Protein AF-A0A955KFH3-F1 (afdb_monomer_lite)

Radius of gyration: 34.71 Å; chains: 1; bounding box: 111×66×84 Å

Foldseek 3Di:
DDDDDDDDDDDPPPPPDDPVRCLDPVNPPPDDCPAFWPADCVPPVRDIDGPVVVPPPPPPPQDQWWKEKAADDDLEAEAEQPDDDDGSAIWIQDPPQGTCRVQKDWAWDDDSNDFDKTKIKIWGGDPSGHIYDIGIHIYGYDYDPPPDDDDDDDDDDDDDDDDDDPPDDPPPPPDDPPDPDDLPPDAQPDQDPDKDGAADQAPVQLSLLVSLVVNPLADDPHSRSHRHPRQQSSQLVVCVVVVNPPSRSICDPSNSVVNND

pLDDT: mean 72.09, std 19.75, range [25.23, 98.31]

Secondary structure (DSSP, 8-state):
-----SS-S------PPPTTGGGSGGG-TT--TTTTEE-BTTBGGG--EEGGGTT-----PPP-PPPEEEESS-SEEEEETT-------EEEEETTTEE-GGG-EEE----TTS-EEEEEEEE-B-SS-PBPPPEEEEEEEE-------------------------------------S--TT-----S---S-B-TT-B-HHHHHHHHHHHHTT----SS--SB--HHHHHHHHHHHHHTT-SS-SS-B-HHHHHHHT-

Sequence (261 aa):
EEMCGTNGTNCDDSHGLTNEEMKVKENFVGFDFDKVWAINPEKNDGYPYLKWQTSFTGTEPADETAPVITLIGDAEVEVNLGDKYEDEGATATDDKDGDLTKKIKTTGNVDTSIVGTYVITYYVSDEAGNDAKTVERKVIVVEKTTGGGGSESTRVGTRSTKVEAVQEPVQEREGLVLGETTVGKVQNKHQFTKDLYQGMNDPDIVQLQAFLRAAGFFNYPTDTGYFGPITRAAVIQYQKYHGVTPSVGYVGPLTRAWLNL

Structure (mmCIF, N/CA/C/O backbone):
data_AF-A0A955KFH3-F1
#
_entry.id   AF-A0A955KFH3-F1
#
loop_
_atom_site.group_PDB
_atom_site.id
_atom_site.type_symbol
_atom_site.label_atom_id
_atom_site.label_alt_id
_atom_site.label_comp_id
_atom_site.label_asym_id
_atom_site.label_entity_id
_atom_site.label_seq_id
_atom_site.pdbx_PDB_ins_code
_atom_site.Cartn_x
_atom_site.Cartn_y
_atom_site.Cartn_z
_atom_site.occupancy
_atom_site.B_iso_or_equiv
_atom_site.auth_seq_id
_atom_site.auth_comp_id
_atom_site.auth_asym_id
_atom_site.auth_atom_id
_atom_site.pdbx_PDB_model_num
ATOM 1 N N . GLU A 1 1 ? 51.936 -27.569 -8.511 1.00 45.09 1 GLU A N 1
ATOM 2 C CA . GLU A 1 1 ? 52.920 -28.472 -7.882 1.00 45.09 1 GLU A CA 1
ATOM 3 C C . GLU A 1 1 ? 52.949 -29.788 -8.644 1.00 45.09 1 GLU A C 1
ATOM 5 O O . GLU A 1 1 ? 51.895 -30.175 -9.127 1.00 45.09 1 GLU A O 1
ATOM 10 N N . GLU A 1 2 ? 54.150 -30.384 -8.714 1.00 40.28 2 GLU A N 1
ATOM 11 C CA . GLU A 1 2 ? 54.551 -31.727 -9.201 1.00 40.28 2 GLU A CA 1
ATOM 12 C C . GLU A 1 2 ? 54.210 -32.139 -10.645 1.00 40.28 2 GLU A C 1
ATOM 14 O O . GLU A 1 2 ? 53.141 -31.842 -11.149 1.00 40.28 2 GLU A O 1
ATOM 19 N N . MET A 1 3 ? 54.983 -32.942 -11.381 1.00 41.28 3 MET A N 1
ATOM 20 C CA . MET A 1 3 ? 56.413 -33.263 -11.556 1.00 41.28 3 MET A CA 1
ATOM 21 C C . MET A 1 3 ? 56.416 -34.174 -12.807 1.00 41.28 3 MET A C 1
ATOM 23 O O . MET A 1 3 ? 55.625 -35.112 -12.862 1.00 41.28 3 MET A O 1
ATOM 27 N N . CYS A 1 4 ? 57.321 -33.983 -13.772 1.00 40.62 4 CYS A N 1
ATOM 28 C CA . CYS A 1 4 ? 57.737 -35.080 -14.656 1.00 40.62 4 CYS A CA 1
ATOM 29 C C . CYS A 1 4 ? 59.261 -35.070 -14.798 1.00 40.62 4 CYS A C 1
ATOM 31 O O . CYS A 1 4 ? 59.886 -34.021 -14.951 1.00 40.62 4 CYS A O 1
ATOM 33 N N . GLY A 1 5 ? 59.838 -36.255 -14.606 1.00 38.72 5 GLY A N 1
ATOM 34 C CA . GLY A 1 5 ? 61.230 -36.485 -14.260 1.00 38.72 5 GLY A CA 1
ATOM 35 C C . GLY A 1 5 ? 62.173 -36.721 -15.435 1.00 38.72 5 GLY A C 1
ATOM 36 O O . GLY A 1 5 ? 61.810 -36.851 -16.599 1.00 38.72 5 GLY A O 1
ATOM 37 N N . THR A 1 6 ? 63.440 -36.800 -15.059 1.00 50.16 6 THR A N 1
ATOM 38 C CA . THR A 1 6 ? 64.613 -37.051 -15.887 1.00 50.16 6 THR A CA 1
ATOM 39 C C . THR A 1 6 ? 64.552 -38.413 -16.589 1.00 50.16 6 THR A C 1
ATOM 41 O O . THR A 1 6 ? 64.875 -39.429 -15.978 1.00 50.16 6 THR A O 1
ATOM 44 N N . ASN A 1 7 ? 64.150 -38.442 -17.860 1.00 44.25 7 ASN A N 1
ATOM 45 C CA . ASN A 1 7 ? 64.742 -39.255 -18.935 1.00 44.25 7 ASN A CA 1
ATOM 46 C C . ASN A 1 7 ? 63.938 -39.030 -20.219 1.00 44.25 7 ASN A C 1
ATOM 48 O O . ASN A 1 7 ? 62.760 -39.361 -20.290 1.00 44.25 7 ASN A O 1
ATOM 52 N N . GLY A 1 8 ? 64.582 -38.418 -21.213 1.00 51.41 8 GLY A N 1
ATOM 53 C CA . GLY A 1 8 ? 63.928 -37.875 -22.398 1.00 51.41 8 GLY A CA 1
ATOM 54 C C . GLY A 1 8 ? 63.040 -38.871 -23.141 1.00 51.41 8 GLY A C 1
ATOM 55 O O . GLY A 1 8 ? 63.523 -39.871 -23.660 1.00 51.41 8 GLY A O 1
ATOM 56 N N . THR A 1 9 ? 61.746 -38.564 -23.214 1.00 47.44 9 THR A N 1
ATOM 57 C CA . THR A 1 9 ? 60.900 -38.531 -24.422 1.00 47.44 9 THR A CA 1
ATOM 58 C C . THR A 1 9 ? 59.473 -38.150 -23.999 1.00 47.44 9 THR A C 1
ATOM 60 O O . THR A 1 9 ? 58.901 -38.793 -23.130 1.00 47.44 9 THR A O 1
ATOM 63 N N . ASN A 1 10 ? 58.922 -37.103 -24.627 1.00 50.34 10 ASN A N 1
ATOM 64 C CA . ASN A 1 10 ? 57.557 -36.566 -24.484 1.00 50.34 10 ASN A CA 1
ATOM 65 C C . ASN A 1 10 ? 57.134 -36.012 -23.109 1.00 50.34 10 ASN A C 1
ATOM 67 O O . ASN A 1 10 ? 56.538 -36.718 -22.300 1.00 50.34 10 ASN A O 1
ATOM 71 N N . CYS A 1 11 ? 57.284 -34.694 -22.943 1.00 41.69 11 CYS A N 1
ATOM 72 C CA . CYS A 1 11 ? 56.275 -33.895 -22.251 1.00 41.69 11 CYS A CA 1
ATOM 73 C C . CYS A 1 11 ? 55.472 -33.172 -23.336 1.00 41.69 11 CYS A C 1
ATOM 75 O O . CYS A 1 11 ? 56.017 -32.423 -24.139 1.00 41.69 11 CYS A O 1
ATOM 77 N N . ASP A 1 12 ? 54.195 -33.503 -23.420 1.00 47.28 12 ASP A N 1
ATOM 78 C CA . ASP A 1 12 ? 53.175 -32.674 -24.042 1.00 47.28 12 ASP A CA 1
ATOM 79 C C . ASP A 1 12 ? 53.171 -31.326 -23.298 1.00 47.28 12 ASP A C 1
ATOM 81 O O . ASP A 1 12 ? 52.727 -31.247 -22.155 1.00 47.28 12 ASP A O 1
ATOM 85 N N . ASP A 1 13 ? 53.738 -30.293 -23.926 1.00 48.25 13 ASP A N 1
ATOM 86 C CA . ASP A 1 13 ? 53.789 -28.917 -23.420 1.00 48.25 13 ASP A CA 1
ATOM 87 C C . ASP A 1 13 ? 52.422 -28.210 -23.540 1.00 48.25 13 ASP A C 1
ATOM 89 O O . ASP A 1 13 ? 52.343 -27.036 -23.909 1.00 48.25 13 ASP A O 1
ATOM 93 N N . SER A 1 14 ? 51.311 -28.880 -23.224 1.00 50.75 14 SER A N 1
ATOM 94 C CA . SER A 1 14 ? 50.006 -28.227 -23.068 1.00 50.75 14 SER A CA 1
ATOM 95 C C . SER A 1 14 ? 49.922 -27.485 -21.733 1.00 50.75 14 SER A C 1
ATOM 97 O O . SER A 1 14 ? 49.023 -27.675 -20.912 1.00 50.75 14 SER A O 1
ATOM 99 N N . HIS A 1 15 ? 50.848 -26.550 -21.530 1.00 57.78 15 HIS A N 1
ATOM 100 C CA . HIS A 1 15 ? 50.555 -25.407 -20.686 1.00 57.78 15 HIS A CA 1
ATOM 101 C C . HIS A 1 15 ? 49.442 -24.627 -21.387 1.00 57.78 15 HIS A C 1
ATOM 103 O O . HIS A 1 15 ? 49.669 -23.955 -22.391 1.00 57.78 15 HIS A O 1
ATOM 109 N N . GLY A 1 16 ? 48.207 -24.799 -20.906 1.00 53.94 16 GLY A N 1
ATOM 110 C CA . GLY A 1 16 ? 47.076 -24.006 -21.369 1.00 53.94 16 GLY A CA 1
ATOM 111 C C . GLY A 1 16 ? 47.442 -22.526 -21.315 1.00 53.94 16 GLY A C 1
ATOM 112 O O . GLY A 1 16 ? 48.010 -22.064 -20.326 1.00 53.94 16 GLY A O 1
ATOM 113 N N . LEU A 1 17 ? 47.158 -21.808 -22.397 1.00 65.75 17 LEU A N 1
ATOM 114 C CA . LEU A 1 17 ? 47.490 -20.396 -22.507 1.00 65.75 17 LEU A CA 1
ATOM 115 C C . LEU A 1 17 ? 46.774 -19.608 -21.409 1.00 65.75 17 LEU A C 1
ATOM 117 O O . LEU A 1 17 ? 45.590 -19.824 -21.130 1.00 65.75 17 LEU A O 1
ATOM 121 N N . THR A 1 18 ? 47.490 -18.674 -20.796 1.00 73.25 18 THR A N 1
ATOM 122 C CA . THR A 1 18 ? 46.886 -17.715 -19.875 1.00 73.25 18 THR A CA 1
ATOM 123 C C . THR A 1 18 ? 45.892 -16.816 -20.610 1.00 73.25 18 THR A C 1
ATOM 125 O O . THR A 1 18 ? 45.922 -16.668 -21.833 1.00 73.25 18 THR A O 1
ATOM 128 N N . ASN A 1 19 ? 45.025 -16.144 -19.853 1.00 64.12 19 ASN A N 1
ATOM 129 C CA . ASN A 1 19 ? 44.084 -15.170 -20.405 1.00 64.12 19 ASN A CA 1
ATOM 130 C C . ASN A 1 19 ? 44.772 -14.054 -21.211 1.00 64.12 19 ASN A C 1
ATOM 132 O O . ASN A 1 19 ? 44.175 -13.500 -22.128 1.00 64.12 19 ASN A O 1
ATOM 136 N N . GLU A 1 20 ? 46.007 -13.693 -20.865 1.00 74.94 20 GLU A N 1
ATOM 137 C CA . GLU A 1 20 ? 46.775 -12.663 -21.571 1.00 74.94 20 GLU A CA 1
ATOM 138 C C . GLU A 1 20 ? 47.369 -13.203 -22.872 1.00 74.94 20 GLU A C 1
ATOM 140 O O . GLU A 1 20 ? 47.285 -12.544 -23.908 1.00 74.94 20 GLU A O 1
ATOM 145 N N . GLU A 1 21 ? 47.880 -14.433 -22.851 1.00 75.94 21 GLU A N 1
ATOM 146 C CA . GLU A 1 21 ? 48.389 -15.104 -24.046 1.00 75.94 21 GLU A CA 1
ATOM 147 C C . GLU A 1 21 ? 47.256 -15.402 -25.037 1.00 75.94 21 GLU A C 1
ATOM 149 O O . GLU A 1 21 ? 47.411 -15.181 -26.238 1.00 75.94 21 GLU A O 1
ATOM 154 N N . MET A 1 22 ? 46.067 -15.783 -24.559 1.00 72.94 22 MET A N 1
ATOM 155 C CA . MET A 1 22 ? 44.893 -16.017 -25.407 1.00 72.94 22 MET A CA 1
ATOM 156 C C . MET A 1 22 ? 44.422 -14.775 -26.175 1.00 72.94 22 MET A C 1
ATOM 158 O O . MET A 1 22 ? 43.762 -14.938 -27.193 1.00 72.94 22 MET A O 1
ATOM 162 N N . LYS A 1 23 ? 44.759 -13.546 -25.752 1.00 72.50 23 LYS A N 1
ATOM 163 C CA . LYS A 1 23 ? 44.335 -12.298 -26.428 1.00 72.50 23 LYS A CA 1
ATOM 164 C C . LYS A 1 23 ? 45.102 -11.992 -27.717 1.00 72.50 23 LYS A C 1
ATOM 166 O O . LYS A 1 23 ? 44.722 -11.082 -28.459 1.00 72.50 23 LYS A O 1
ATOM 171 N N . VAL A 1 24 ? 46.181 -12.717 -28.005 1.00 77.00 24 VAL A N 1
ATOM 172 C CA . VAL A 1 24 ? 46.976 -12.510 -29.221 1.00 77.00 24 VAL A CA 1
ATOM 173 C C . VAL A 1 24 ? 46.193 -12.990 -30.445 1.00 77.00 24 VAL A C 1
ATOM 175 O O . VAL A 1 24 ? 45.666 -14.097 -30.463 1.00 77.00 24 VAL A O 1
ATOM 178 N N . LYS A 1 25 ? 46.151 -12.175 -31.511 1.00 66.88 25 LYS A N 1
ATOM 179 C CA . LYS A 1 25 ? 45.374 -12.462 -32.735 1.00 66.88 25 LYS A CA 1
ATOM 180 C C . LYS A 1 25 ? 45.700 -13.824 -33.365 1.00 66.88 25 LYS A C 1
ATOM 182 O O . LYS A 1 25 ? 44.825 -14.446 -33.960 1.00 66.88 25 LYS A O 1
ATOM 187 N N . GLU A 1 26 ? 46.939 -14.284 -33.216 1.00 74.81 26 GLU A N 1
ATOM 188 C CA . GLU A 1 26 ? 47.421 -15.578 -33.710 1.00 74.81 26 GLU A CA 1
ATOM 189 C C . GLU A 1 26 ? 46.765 -16.777 -33.011 1.00 74.81 26 GLU A C 1
ATOM 191 O O . GLU A 1 26 ? 46.670 -17.836 -33.617 1.00 74.81 26 GLU A O 1
ATOM 196 N N . ASN A 1 27 ? 46.224 -16.604 -31.800 1.00 76.25 27 ASN A N 1
ATOM 197 C CA . ASN A 1 27 ? 45.521 -17.654 -31.057 1.00 76.25 27 ASN A CA 1
ATOM 198 C C . ASN A 1 27 ? 44.034 -17.778 -31.438 1.00 76.25 27 ASN A C 1
ATOM 200 O O . ASN A 1 27 ? 43.360 -18.714 -31.015 1.00 76.25 27 ASN A O 1
ATOM 204 N N . PHE A 1 28 ? 43.522 -16.885 -32.293 1.00 78.38 28 PHE A N 1
ATOM 205 C CA . PHE A 1 28 ? 42.146 -16.915 -32.803 1.00 78.38 28 PHE A CA 1
ATOM 206 C C . PHE A 1 28 ? 42.060 -17.476 -34.230 1.00 78.38 28 PHE A C 1
ATOM 208 O O . PHE A 1 28 ? 41.290 -16.990 -35.066 1.00 78.38 28 PHE A O 1
ATOM 215 N N . VAL A 1 29 ? 42.860 -18.502 -34.536 1.00 77.44 29 VAL A N 1
ATOM 216 C CA . VAL A 1 29 ? 42.828 -19.175 -35.843 1.00 77.44 29 VAL A CA 1
ATOM 217 C C . VAL A 1 29 ? 41.418 -19.715 -36.116 1.00 77.44 29 VAL A C 1
ATOM 219 O O . VAL A 1 29 ? 40.859 -20.456 -35.315 1.00 77.44 29 VAL A O 1
ATOM 222 N N . GLY A 1 30 ? 40.836 -19.335 -37.258 1.00 77.38 30 GLY A N 1
ATOM 223 C CA . GLY A 1 30 ? 39.485 -19.745 -37.670 1.00 77.38 30 GLY A CA 1
ATOM 224 C C . GLY A 1 30 ? 38.364 -18.753 -37.335 1.00 77.38 30 GLY A C 1
ATOM 225 O O . GLY A 1 30 ? 37.232 -18.956 -37.770 1.00 77.38 30 GLY A O 1
ATOM 226 N N . PHE A 1 31 ? 38.658 -17.658 -36.628 1.00 80.56 31 PHE A N 1
ATOM 227 C CA . PHE A 1 31 ? 37.692 -16.587 -36.377 1.00 80.56 31 PHE A CA 1
ATOM 228 C C . PHE A 1 31 ? 37.666 -15.588 -37.545 1.00 80.56 31 PHE A C 1
ATOM 230 O O . PHE A 1 31 ? 38.684 -15.004 -37.914 1.00 80.56 31 PHE A O 1
ATOM 237 N N . ASP A 1 32 ? 36.483 -15.359 -38.119 1.00 79.75 32 ASP A N 1
ATOM 238 C CA . ASP A 1 32 ? 36.273 -14.346 -39.160 1.00 79.75 32 ASP A CA 1
ATOM 239 C C . ASP A 1 32 ? 36.058 -12.963 -38.522 1.00 79.75 32 ASP A C 1
ATOM 241 O O . ASP A 1 32 ? 34.932 -12.586 -38.181 1.00 79.75 32 ASP A O 1
ATOM 245 N N . PHE A 1 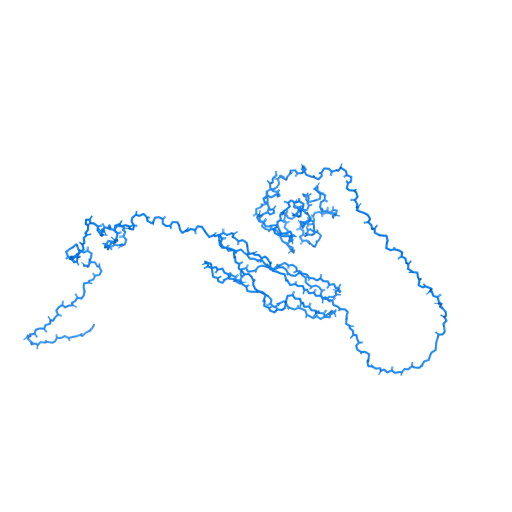33 ? 37.148 -12.207 -38.360 1.00 82.75 33 PHE A N 1
ATOM 246 C CA . PHE A 1 33 ? 37.116 -10.840 -37.824 1.00 82.75 33 PHE A CA 1
ATOM 247 C C . PHE A 1 33 ? 36.626 -9.782 -38.818 1.00 82.75 33 PHE A C 1
ATOM 249 O O . PHE A 1 33 ? 36.477 -8.611 -38.457 1.00 82.75 33 PHE A O 1
ATOM 256 N N . ASP A 1 34 ? 36.346 -10.165 -40.062 1.00 76.75 34 ASP A N 1
ATOM 257 C CA . ASP A 1 34 ? 35.829 -9.265 -41.088 1.00 76.75 34 ASP A CA 1
ATOM 258 C C . ASP A 1 34 ? 34.299 -9.314 -41.140 1.00 76.75 34 ASP A C 1
ATOM 260 O O . ASP A 1 34 ? 33.664 -8.270 -41.319 1.00 76.75 34 ASP A O 1
ATOM 264 N N . LYS A 1 35 ? 33.687 -10.471 -40.867 1.00 76.44 35 LYS A N 1
ATOM 265 C CA . LYS A 1 35 ? 32.231 -10.667 -40.975 1.00 76.44 35 LYS A CA 1
ATOM 266 C C . LYS A 1 35 ? 31.532 -11.022 -39.668 1.00 76.44 35 LYS A C 1
ATOM 268 O O . LYS A 1 35 ? 30.412 -10.564 -39.463 1.00 76.44 35 LYS A O 1
ATOM 273 N N . VAL A 1 36 ? 32.147 -11.825 -38.800 1.00 75.50 36 VAL A N 1
ATOM 274 C CA . VAL A 1 36 ? 31.432 -12.463 -37.677 1.00 75.50 36 VAL A CA 1
ATOM 275 C C . VAL A 1 36 ? 31.886 -11.926 -36.324 1.00 75.50 36 VAL A C 1
ATOM 277 O O . VAL A 1 36 ? 31.041 -11.656 -35.475 1.00 75.50 36 VAL A O 1
ATOM 280 N N . TRP A 1 37 ? 33.183 -11.692 -36.139 1.00 83.94 37 TRP A N 1
ATOM 281 C CA . TRP A 1 37 ? 33.786 -11.330 -34.855 1.00 83.94 37 TRP A CA 1
ATOM 282 C C . TRP A 1 37 ? 34.462 -9.953 -34.890 1.00 83.94 37 TRP A C 1
ATOM 284 O O . TRP A 1 37 ? 34.906 -9.490 -35.935 1.00 83.94 37 TRP A O 1
ATOM 294 N N . ALA A 1 38 ? 34.565 -9.279 -33.752 1.00 83.62 38 ALA A N 1
ATOM 295 C CA . ALA A 1 38 ? 35.348 -8.064 -33.546 1.00 83.62 38 ALA A CA 1
ATOM 296 C C . ALA A 1 38 ? 36.190 -8.204 -32.273 1.00 83.62 38 ALA A C 1
ATOM 298 O O . ALA A 1 38 ? 35.823 -8.941 -31.365 1.00 83.62 38 ALA A O 1
ATOM 299 N N . ILE A 1 39 ? 37.309 -7.482 -32.206 1.00 81.88 39 ILE A N 1
ATOM 300 C CA . ILE A 1 39 ? 38.132 -7.338 -30.999 1.00 81.88 39 ILE A CA 1
ATOM 301 C C . ILE A 1 39 ? 38.236 -5.849 -30.698 1.00 81.88 39 ILE A C 1
ATOM 303 O O . ILE A 1 39 ? 38.506 -5.048 -31.593 1.00 81.88 39 ILE A O 1
ATOM 307 N N . ASN A 1 40 ? 38.024 -5.477 -29.441 1.00 77.62 40 ASN A N 1
ATOM 308 C CA . ASN A 1 40 ? 38.269 -4.130 -28.948 1.00 77.62 40 ASN A CA 1
ATOM 309 C C . ASN A 1 40 ? 38.898 -4.252 -27.549 1.00 77.62 40 ASN A C 1
ATOM 311 O O . ASN A 1 40 ? 38.268 -4.857 -26.691 1.00 77.62 40 ASN A O 1
ATOM 315 N N . PRO A 1 41 ? 40.095 -3.696 -27.295 1.00 77.69 41 PRO A N 1
ATOM 316 C CA . PRO A 1 41 ? 40.747 -3.756 -25.982 1.00 77.69 41 PRO A CA 1
ATOM 317 C C . PRO A 1 41 ? 39.899 -3.229 -24.813 1.00 77.69 41 PRO A C 1
ATOM 319 O O . PRO A 1 41 ? 40.092 -3.658 -23.683 1.00 77.69 41 PRO A O 1
ATOM 322 N N . GLU A 1 42 ? 38.953 -2.329 -25.084 1.00 79.00 42 GLU A N 1
ATOM 323 C CA . GLU A 1 42 ? 38.064 -1.718 -24.088 1.00 79.00 42 GLU A CA 1
ATOM 324 C C . GLU A 1 42 ? 36.7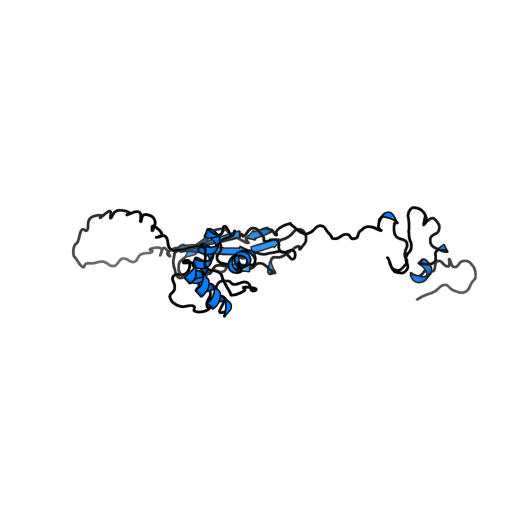24 -2.461 -23.929 1.00 79.00 42 GLU A C 1
ATOM 326 O O . GLU A 1 42 ? 35.926 -2.111 -23.061 1.00 79.00 42 GLU A O 1
ATOM 331 N N . LYS A 1 43 ? 36.432 -3.469 -24.766 1.00 71.31 43 LYS A N 1
ATOM 332 C CA . LYS A 1 43 ? 35.192 -4.263 -24.691 1.00 71.31 43 LYS A CA 1
ATOM 333 C C . LYS A 1 43 ? 35.506 -5.746 -24.559 1.00 71.31 43 LYS A C 1
ATOM 335 O O . LYS A 1 43 ? 36.321 -6.271 -25.312 1.00 71.31 43 LYS A O 1
ATOM 340 N N . ASN A 1 44 ? 34.800 -6.431 -23.658 1.00 75.19 44 ASN A N 1
ATOM 341 C CA . ASN A 1 44 ? 35.014 -7.858 -23.394 1.00 75.19 44 ASN A CA 1
ATOM 342 C C . ASN A 1 44 ? 36.492 -8.168 -23.065 1.00 75.19 44 ASN A C 1
ATOM 344 O O . ASN A 1 44 ? 37.033 -9.178 -23.502 1.00 75.19 44 ASN A O 1
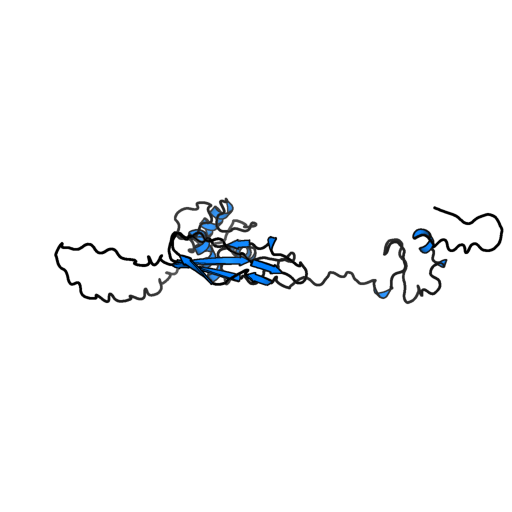ATOM 348 N N . ASP A 1 45 ? 37.175 -7.238 -22.388 1.00 75.94 45 ASP A N 1
ATOM 349 C CA . ASP A 1 45 ? 38.591 -7.312 -22.010 1.00 75.94 45 ASP A CA 1
ATOM 350 C C . ASP A 1 45 ? 39.558 -7.672 -23.155 1.00 75.94 45 ASP A C 1
ATOM 352 O O . ASP A 1 45 ? 40.606 -8.280 -22.923 1.00 75.94 45 ASP A O 1
ATOM 356 N N . GLY A 1 46 ? 39.229 -7.310 -24.401 1.00 74.12 46 GLY A N 1
ATOM 357 C CA . GLY A 1 46 ? 40.034 -7.633 -25.581 1.00 74.12 46 GLY A CA 1
ATOM 358 C C . GLY A 1 46 ? 39.788 -9.027 -26.170 1.00 74.12 46 GLY A C 1
ATOM 359 O O . GLY A 1 46 ? 40.464 -9.396 -27.130 1.00 74.12 46 GLY A O 1
ATOM 360 N N . TYR A 1 47 ? 38.819 -9.787 -25.657 1.00 81.94 47 TYR A N 1
ATOM 361 C CA . TYR A 1 47 ? 38.384 -11.044 -26.263 1.00 81.94 47 TYR A CA 1
ATOM 362 C C . TYR A 1 47 ? 37.427 -10.815 -27.448 1.00 81.94 47 TYR A C 1
ATOM 364 O O . TYR A 1 47 ? 36.582 -9.913 -27.396 1.00 81.94 47 TYR A O 1
ATOM 372 N N . PRO A 1 48 ? 37.497 -11.656 -28.500 1.00 83.94 48 PRO A N 1
ATOM 373 C CA . PRO A 1 48 ? 36.556 -11.646 -29.614 1.00 83.94 48 PRO A CA 1
ATOM 374 C C . PRO A 1 48 ? 35.091 -11.646 -29.166 1.00 83.94 48 PRO A C 1
ATOM 376 O O . PRO A 1 48 ? 34.688 -12.455 -28.336 1.00 83.94 48 PRO A O 1
ATOM 379 N N . TYR A 1 49 ? 34.278 -10.780 -29.763 1.00 80.06 49 TYR A N 1
ATOM 380 C CA . TYR A 1 49 ? 32.821 -10.746 -29.594 1.00 80.06 49 TYR A CA 1
ATOM 381 C C . TYR A 1 49 ? 32.128 -10.661 -30.958 1.00 80.06 49 TYR A C 1
ATOM 383 O O . TYR A 1 49 ? 32.747 -10.270 -31.947 1.00 80.06 49 TYR A O 1
ATOM 391 N N . LEU A 1 50 ? 30.854 -11.045 -31.055 1.00 82.12 50 LEU A N 1
ATOM 392 C CA . LEU A 1 50 ? 30.152 -11.086 -32.342 1.00 82.12 50 LEU A CA 1
ATOM 393 C C . LEU A 1 50 ? 29.830 -9.667 -32.843 1.00 82.12 50 LEU A C 1
ATOM 395 O O . LEU A 1 50 ? 29.302 -8.841 -32.100 1.00 82.12 50 LEU A O 1
ATOM 399 N N . LYS A 1 51 ? 30.089 -9.368 -34.125 1.00 75.25 51 LYS A N 1
ATOM 400 C CA . LYS A 1 51 ? 29.894 -8.021 -34.708 1.00 75.25 51 LYS A CA 1
ATOM 401 C C . LYS A 1 51 ? 28.460 -7.502 -34.582 1.00 75.25 51 LYS A C 1
ATOM 403 O O . LYS A 1 51 ? 28.261 -6.305 -34.374 1.00 75.25 51 LYS A O 1
ATOM 408 N N . TRP A 1 52 ? 27.464 -8.385 -34.661 1.00 65.44 52 TRP A N 1
ATOM 409 C CA . TRP A 1 52 ? 26.047 -8.020 -34.543 1.00 65.44 52 TRP A CA 1
ATOM 410 C C . TRP A 1 52 ? 25.613 -7.665 -33.110 1.00 65.44 52 TRP A C 1
ATOM 412 O O . TRP A 1 52 ? 24.505 -7.180 -32.916 1.00 65.44 52 TRP A O 1
ATOM 422 N N . GLN A 1 53 ? 26.496 -7.802 -32.114 1.00 57.69 53 GLN A N 1
ATOM 423 C CA . GLN A 1 53 ? 26.256 -7.326 -30.746 1.00 57.69 53 GLN A CA 1
ATOM 424 C C . GLN A 1 53 ? 26.605 -5.836 -30.547 1.00 57.69 53 GLN A C 1
ATOM 426 O O . GLN A 1 53 ? 26.473 -5.310 -29.445 1.00 57.69 53 GLN A O 1
ATOM 431 N N . THR A 1 54 ? 27.026 -5.107 -31.591 1.00 53.47 54 THR A N 1
ATOM 432 C CA . THR A 1 54 ? 27.427 -3.686 -31.468 1.00 53.47 54 THR A CA 1
ATOM 433 C C . THR A 1 54 ? 26.279 -2.673 -31.481 1.00 53.47 54 THR A C 1
ATOM 435 O O . THR A 1 54 ? 26.515 -1.466 -31.489 1.00 53.47 54 THR A O 1
ATOM 438 N N . SER A 1 55 ? 25.032 -3.123 -31.371 1.00 55.22 55 SER A N 1
ATOM 439 C CA . SER A 1 55 ? 23.915 -2.271 -30.950 1.00 55.22 55 SER A CA 1
ATOM 440 C C . SER A 1 55 ? 23.002 -3.031 -30.001 1.00 55.22 55 SER A C 1
ATOM 442 O O . SER A 1 55 ? 21.821 -3.216 -30.258 1.00 55.22 55 SER A O 1
ATOM 444 N N . PHE A 1 56 ? 23.562 -3.474 -28.882 1.00 51.31 56 PHE A N 1
ATOM 445 C CA . PHE A 1 56 ? 22.766 -3.649 -27.680 1.00 51.31 56 PHE A CA 1
ATOM 446 C C . PHE A 1 56 ? 23.235 -2.606 -26.665 1.00 51.31 56 PHE A C 1
ATOM 448 O O . PHE A 1 56 ? 23.877 -2.910 -25.667 1.00 51.31 56 PHE A O 1
ATOM 455 N N . THR A 1 57 ? 22.886 -1.339 -26.900 1.00 48.69 57 THR A N 1
ATOM 456 C CA . THR A 1 57 ? 22.431 -0.525 -25.766 1.00 48.69 57 THR A CA 1
ATOM 457 C C . THR A 1 57 ? 21.074 -1.099 -25.383 1.00 48.69 57 THR A C 1
ATOM 459 O O . THR A 1 57 ? 20.033 -0.548 -25.727 1.00 48.69 57 THR A O 1
ATOM 462 N N . GLY A 1 58 ? 21.088 -2.292 -24.793 1.00 49.34 58 GLY A N 1
ATOM 463 C CA . GLY A 1 58 ? 19.910 -2.877 -24.193 1.00 49.34 58 GLY A CA 1
ATOM 464 C C . GLY A 1 58 ? 19.611 -2.068 -22.957 1.00 49.34 58 GLY A C 1
ATOM 465 O O . GLY A 1 58 ? 20.001 -2.455 -21.864 1.00 49.34 58 GLY A O 1
ATOM 466 N N . THR A 1 59 ? 18.969 -0.918 -23.128 1.00 55.59 59 THR A N 1
ATOM 467 C CA . THR A 1 59 ? 18.001 -0.504 -22.126 1.00 55.59 59 THR A CA 1
ATOM 468 C C . THR A 1 59 ? 17.018 -1.661 -22.078 1.00 55.59 59 THR A C 1
ATOM 470 O O . THR A 1 59 ? 16.279 -1.873 -23.044 1.00 55.59 59 THR A O 1
ATOM 473 N N . GLU A 1 60 ? 17.130 -2.492 -21.042 1.00 65.56 60 GLU A N 1
ATOM 474 C CA . GLU A 1 60 ? 16.121 -3.498 -20.740 1.00 65.56 60 GLU A CA 1
ATOM 475 C C . GLU A 1 60 ? 14.749 -2.823 -20.877 1.00 65.56 60 GLU A C 1
ATOM 477 O O . GLU A 1 60 ? 14.629 -1.654 -20.481 1.00 65.56 60 GLU A O 1
ATOM 482 N N . PRO A 1 61 ? 13.755 -3.461 -21.528 1.00 76.38 61 PRO A N 1
ATOM 483 C CA . PRO A 1 61 ? 12.433 -2.859 -21.615 1.00 76.38 61 PRO A CA 1
ATOM 484 C C . PRO A 1 61 ? 12.006 -2.416 -20.218 1.00 76.38 61 PRO A C 1
ATOM 486 O O . PRO A 1 61 ? 12.200 -3.170 -19.259 1.00 76.38 61 PRO A O 1
ATOM 489 N N . ALA A 1 62 ? 11.480 -1.189 -20.127 1.00 82.81 62 ALA A N 1
ATOM 490 C CA . ALA A 1 62 ? 10.987 -0.643 -18.872 1.00 82.81 62 ALA A CA 1
ATOM 491 C C . ALA A 1 62 ? 10.092 -1.684 -18.205 1.00 82.81 62 ALA A C 1
ATOM 493 O O . ALA A 1 62 ? 9.335 -2.389 -18.879 1.00 82.81 62 ALA A O 1
ATOM 494 N N . ASP A 1 63 ? 10.271 -1.851 -16.903 1.00 88.88 63 ASP A N 1
ATOM 495 C CA . ASP A 1 63 ? 9.400 -2.732 -16.162 1.00 88.88 63 ASP A CA 1
ATOM 496 C C . ASP A 1 63 ? 8.044 -2.065 -15.965 1.00 88.88 63 ASP A C 1
ATOM 498 O O . ASP A 1 63 ? 7.958 -0.948 -15.458 1.00 88.88 63 ASP A O 1
ATOM 502 N N . GLU A 1 64 ? 7.002 -2.741 -16.427 1.00 89.12 64 GLU A N 1
ATOM 503 C CA . GLU A 1 64 ? 5.613 -2.280 -16.382 1.00 89.12 64 GLU A CA 1
ATOM 504 C C . GLU A 1 64 ? 4.717 -3.308 -15.673 1.00 89.12 64 GLU A C 1
ATOM 506 O O . GLU A 1 64 ? 3.498 -3.119 -15.590 1.00 89.12 64 GLU A O 1
ATOM 511 N N . THR A 1 65 ? 5.289 -4.421 -15.198 1.00 87.06 65 THR A N 1
ATOM 512 C CA . THR A 1 65 ? 4.526 -5.447 -14.499 1.00 87.06 65 THR A CA 1
ATOM 513 C C . THR A 1 65 ? 4.374 -5.037 -13.043 1.00 87.06 65 THR A C 1
ATOM 515 O O . THR A 1 65 ? 5.324 -4.657 -12.382 1.00 87.06 65 THR A O 1
ATOM 518 N N . ALA A 1 66 ? 3.145 -5.074 -12.534 1.00 82.88 66 ALA A N 1
ATOM 519 C CA . ALA A 1 66 ? 2.897 -4.802 -11.127 1.00 82.88 66 ALA A CA 1
ATOM 520 C C . ALA A 1 66 ? 3.069 -6.078 -10.282 1.00 82.88 66 ALA A C 1
ATOM 522 O O . ALA A 1 66 ? 2.606 -7.146 -10.708 1.00 82.88 66 ALA A O 1
ATOM 523 N N . PRO A 1 67 ? 3.556 -5.968 -9.032 1.00 89.50 67 PRO A N 1
ATOM 524 C CA . PRO A 1 67 ? 3.653 -7.116 -8.143 1.00 89.50 67 PRO A CA 1
ATOM 525 C C . PRO A 1 67 ? 2.292 -7.730 -7.805 1.00 89.50 67 PRO A C 1
ATOM 527 O O . PRO A 1 67 ? 1.246 -7.068 -7.789 1.00 89.50 67 PRO A O 1
ATOM 530 N N . VAL A 1 68 ? 2.309 -9.005 -7.422 1.00 96.19 68 VAL A N 1
ATOM 531 C CA . VAL A 1 68 ? 1.128 -9.754 -6.979 1.00 96.19 68 VAL A CA 1
ATOM 532 C C . VAL A 1 68 ? 1.202 -10.010 -5.478 1.00 96.19 68 VAL A C 1
ATOM 534 O O . VAL A 1 68 ? 2.115 -10.680 -5.003 1.00 96.19 68 VAL A O 1
ATOM 537 N N . ILE A 1 69 ? 0.206 -9.520 -4.732 1.00 93.62 69 ILE A N 1
ATOM 538 C CA . ILE A 1 69 ? 0.046 -9.774 -3.292 1.00 93.62 69 ILE A CA 1
ATOM 539 C C . ILE A 1 69 ? -0.868 -10.987 -3.076 1.00 93.62 69 ILE A C 1
ATOM 541 O O . ILE A 1 69 ? -1.934 -11.087 -3.683 1.00 93.62 69 ILE A O 1
ATOM 545 N N . THR A 1 70 ? -0.485 -11.879 -2.164 1.00 97.25 70 THR A N 1
ATOM 546 C CA . THR A 1 70 ? -1.271 -13.046 -1.735 1.00 97.25 70 THR A CA 1
ATOM 547 C C . THR A 1 70 ? -1.409 -13.042 -0.213 1.00 97.25 70 THR A C 1
ATOM 549 O O . THR A 1 70 ? -0.405 -12.980 0.489 1.00 97.25 70 THR A O 1
ATOM 552 N N . LEU A 1 71 ? -2.634 -13.100 0.318 1.00 97.12 71 LEU A N 1
ATOM 553 C CA . LEU A 1 71 ? -2.855 -13.196 1.768 1.00 97.12 71 LEU A CA 1
ATOM 554 C C . LEU A 1 71 ? -2.365 -14.538 2.315 1.00 97.12 71 LEU A C 1
ATOM 556 O O . LEU A 1 71 ? -2.564 -15.579 1.689 1.00 97.12 71 LEU A O 1
ATOM 560 N N . ILE A 1 72 ? -1.785 -14.511 3.513 1.00 97.50 72 ILE A N 1
ATOM 561 C CA . ILE A 1 72 ? -1.514 -15.716 4.299 1.00 97.50 72 ILE A CA 1
ATOM 562 C C . ILE A 1 72 ? -2.708 -15.911 5.229 1.00 97.50 72 ILE A C 1
ATOM 564 O O . ILE A 1 72 ? -2.904 -15.096 6.116 1.00 97.50 72 ILE A O 1
ATOM 568 N N . GLY A 1 73 ? -3.514 -16.951 5.032 1.00 96.56 73 GLY A N 1
ATOM 569 C CA . GLY A 1 73 ? -4.742 -17.172 5.808 1.00 96.56 73 GLY A CA 1
ATOM 570 C C . GLY A 1 73 ? -5.980 -16.520 5.186 1.00 96.56 73 GLY A C 1
ATOM 571 O O . GLY A 1 73 ? -5.994 -16.199 3.995 1.00 96.56 73 GLY A O 1
ATOM 572 N N . ASP A 1 74 ? -7.036 -16.357 5.982 1.00 96.75 74 ASP A N 1
ATOM 573 C CA . ASP A 1 74 ? -8.364 -16.007 5.466 1.00 96.75 74 ASP A CA 1
ATOM 574 C C . ASP A 1 74 ? -8.518 -14.515 5.126 1.00 96.75 74 ASP A C 1
ATOM 576 O O . ASP A 1 74 ? -8.060 -13.624 5.839 1.00 96.75 74 ASP A O 1
ATOM 580 N N . ALA A 1 75 ? -9.236 -14.219 4.039 1.00 91.25 75 ALA A N 1
ATOM 581 C CA . ALA A 1 75 ? -9.566 -12.842 3.658 1.00 91.25 75 ALA A CA 1
ATOM 582 C C . ALA A 1 75 ? -10.621 -12.195 4.575 1.00 91.25 75 ALA A C 1
ATOM 584 O O . ALA A 1 75 ? -10.745 -10.970 4.606 1.00 91.25 75 ALA A O 1
ATOM 585 N N . GLU A 1 76 ? -11.374 -13.004 5.319 1.00 95.12 76 GLU A N 1
ATOM 586 C CA . GLU A 1 76 ? -12.360 -12.560 6.299 1.00 95.12 76 GLU A CA 1
ATOM 587 C C . GLU A 1 76 ? -12.203 -13.377 7.582 1.00 95.12 76 GLU A C 1
ATOM 589 O O . GLU A 1 76 ? -12.252 -14.603 7.545 1.00 95.12 76 GLU A O 1
ATOM 594 N N . VAL A 1 77 ? -11.991 -12.692 8.706 1.00 93.56 77 VAL A N 1
ATOM 595 C CA . VAL A 1 77 ? -11.749 -13.306 10.016 1.00 93.56 77 VAL A CA 1
ATOM 596 C C . VAL A 1 77 ? -12.765 -12.777 11.016 1.00 93.56 77 VAL A C 1
ATOM 598 O O . VAL A 1 77 ? -12.899 -11.566 11.185 1.00 93.56 77 VAL A O 1
ATOM 601 N N . GLU A 1 78 ? -13.458 -13.673 11.710 1.00 96.06 78 GLU A N 1
ATOM 602 C CA . GLU A 1 78 ? -14.337 -13.322 12.826 1.00 96.06 78 GLU A CA 1
ATOM 603 C C . GLU A 1 78 ? -13.575 -13.420 14.157 1.00 96.06 78 GLU A C 1
ATOM 605 O O . GLU A 1 78 ? -12.863 -14.393 14.408 1.00 96.06 78 GLU A O 1
ATOM 610 N N . VAL A 1 79 ? -13.705 -12.403 15.011 1.00 91.75 79 VAL A N 1
ATOM 611 C CA . VAL A 1 79 ? -13.016 -12.298 16.308 1.00 91.75 79 VAL A CA 1
ATOM 612 C C . VAL A 1 79 ? -14.033 -11.915 17.379 1.00 91.75 79 VAL A C 1
ATOM 614 O O . VAL A 1 79 ? -14.835 -11.009 17.166 1.00 91.75 79 VAL A O 1
ATOM 617 N N . ASN A 1 80 ? -14.016 -12.552 18.554 1.00 91.69 80 ASN A N 1
ATOM 618 C CA . ASN A 1 80 ? -14.906 -12.109 19.631 1.00 91.69 80 ASN A CA 1
ATOM 619 C C . ASN A 1 80 ? -14.382 -10.829 20.287 1.00 91.69 80 ASN A C 1
ATOM 621 O O . ASN A 1 80 ? -13.176 -10.603 20.401 1.00 91.69 80 ASN A O 1
ATOM 625 N N . LEU A 1 81 ? -15.308 -10.029 20.806 1.00 86.19 81 LEU A N 1
ATOM 626 C CA . LEU A 1 81 ? -15.019 -8.834 21.582 1.00 86.19 81 LEU A CA 1
ATOM 627 C C . LEU A 1 81 ? -14.003 -9.118 22.703 1.00 86.19 81 LEU A C 1
ATOM 629 O O . LEU A 1 81 ? -14.223 -9.964 23.575 1.00 86.19 81 LEU A O 1
ATOM 633 N N . GLY A 1 82 ? -12.908 -8.362 22.687 1.00 82.00 82 GLY A N 1
ATOM 634 C CA . GLY A 1 82 ? -11.814 -8.414 23.653 1.00 82.00 82 GLY A CA 1
ATOM 635 C C . GLY A 1 82 ? -10.784 -9.521 23.416 1.00 82.00 82 GLY A C 1
ATOM 636 O O . GLY A 1 82 ? -9.776 -9.544 24.125 1.00 82.00 82 GLY A O 1
ATOM 637 N N . ASP A 1 83 ? -10.991 -10.417 22.445 1.00 93.69 83 ASP A N 1
ATOM 638 C CA . ASP A 1 83 ? -9.987 -11.424 22.098 1.00 93.69 83 ASP A CA 1
ATOM 639 C C . ASP A 1 83 ? -8.772 -10.756 21.424 1.00 93.69 83 ASP A C 1
ATOM 641 O O . ASP A 1 83 ? -8.862 -9.692 20.803 1.00 93.69 83 ASP A O 1
ATOM 645 N N . LYS A 1 84 ? -7.596 -11.377 21.559 1.00 93.19 84 LYS A N 1
ATOM 646 C CA . LYS A 1 84 ? -6.379 -10.904 20.893 1.00 93.19 84 LYS A CA 1
ATOM 647 C C . LYS A 1 84 ? -6.446 -11.258 19.405 1.00 93.19 84 LYS A C 1
ATOM 649 O O . LYS A 1 84 ? -6.634 -12.423 19.072 1.00 93.19 84 LYS A O 1
ATOM 654 N N . TYR A 1 85 ? -6.214 -10.274 18.539 1.00 91.62 85 TYR A N 1
ATOM 655 C CA . TYR A 1 85 ? -6.050 -10.475 17.100 1.00 91.62 85 TYR A CA 1
ATOM 656 C C . TYR A 1 85 ? -4.609 -10.158 16.684 1.00 91.62 85 TYR A C 1
ATOM 658 O O . TYR A 1 85 ? -4.096 -9.080 16.988 1.00 91.62 85 TYR A O 1
ATOM 666 N N . GLU A 1 86 ? -3.961 -11.101 16.000 1.00 93.81 86 GLU A N 1
ATOM 667 C CA . GLU A 1 86 ? -2.687 -10.900 15.307 1.00 93.81 86 GLU A CA 1
ATOM 668 C C . GLU A 1 86 ? -2.890 -11.230 13.834 1.00 93.81 86 GLU A C 1
ATOM 670 O O . GLU A 1 86 ? -3.476 -12.254 13.492 1.00 93.81 86 GLU A O 1
ATOM 675 N N . ASP A 1 87 ? -2.430 -10.331 12.973 1.00 93.56 87 ASP A N 1
ATOM 676 C CA . ASP A 1 87 ? -2.588 -10.484 11.540 1.00 93.56 87 ASP A CA 1
ATOM 677 C C . ASP A 1 87 ? -1.578 -11.493 10.978 1.00 93.56 87 ASP A C 1
ATOM 679 O O . ASP A 1 87 ? -0.382 -11.403 11.257 1.00 93.56 87 ASP A O 1
ATOM 683 N N . GLU A 1 88 ? -2.056 -12.436 10.167 1.00 94.38 88 GLU A N 1
ATOM 684 C CA . GLU A 1 88 ? -1.214 -13.466 9.541 1.00 94.38 88 GLU A CA 1
ATOM 685 C C . GLU A 1 88 ? -0.350 -12.920 8.391 1.00 94.38 88 GLU A C 1
ATOM 687 O O . GLU A 1 88 ? 0.606 -13.568 7.962 1.00 94.38 88 GLU A O 1
ATOM 692 N N . GLY A 1 89 ? -0.651 -11.711 7.912 1.00 95.81 89 GLY A N 1
ATOM 693 C CA . GLY A 1 89 ? 0.115 -11.032 6.883 1.00 95.81 89 GLY A CA 1
ATOM 694 C C . GLY A 1 89 ? -0.221 -11.462 5.454 1.00 95.81 89 GLY A C 1
ATOM 695 O O . GLY A 1 89 ? -1.294 -11.980 5.132 1.00 95.81 89 GLY A O 1
ATOM 696 N N . ALA A 1 90 ? 0.729 -11.192 4.564 1.00 97.44 90 ALA A N 1
ATOM 697 C CA . ALA A 1 90 ? 0.658 -11.472 3.138 1.00 97.44 90 ALA A CA 1
ATOM 698 C C . ALA A 1 90 ? 2.070 -11.700 2.578 1.00 97.44 90 ALA A C 1
ATOM 700 O O . ALA A 1 90 ? 3.051 -11.258 3.177 1.00 97.44 90 ALA A O 1
ATOM 701 N N . THR A 1 91 ? 2.167 -12.340 1.414 1.00 98.31 91 THR A N 1
ATOM 702 C CA . THR A 1 91 ? 3.378 -12.409 0.582 1.00 98.31 91 THR A CA 1
ATOM 703 C C . THR A 1 91 ? 3.207 -11.577 -0.681 1.00 98.31 91 THR A C 1
ATOM 705 O O . THR A 1 91 ? 2.080 -11.344 -1.119 1.00 98.31 91 THR A O 1
ATOM 708 N N . ALA A 1 92 ? 4.310 -11.147 -1.293 1.00 96.62 92 ALA A N 1
ATOM 709 C CA . ALA A 1 92 ? 4.277 -10.440 -2.569 1.00 96.62 92 ALA A CA 1
ATOM 710 C C . ALA A 1 92 ? 5.421 -10.875 -3.478 1.00 96.62 92 ALA A C 1
ATOM 712 O O . ALA A 1 92 ? 6.561 -10.969 -3.029 1.00 96.62 92 ALA A O 1
ATOM 713 N N . THR A 1 93 ? 5.114 -11.104 -4.751 1.00 96.88 93 THR A N 1
ATOM 714 C CA . THR A 1 93 ? 6.098 -11.485 -5.768 1.00 96.88 93 THR A CA 1
ATOM 715 C C . THR A 1 93 ? 5.917 -10.672 -7.033 1.00 96.88 93 THR A C 1
ATOM 717 O O . THR A 1 93 ? 4.784 -10.382 -7.418 1.00 96.88 93 THR A O 1
ATOM 720 N N . ASP A 1 94 ? 7.027 -10.391 -7.689 1.00 97.75 94 ASP A N 1
ATOM 721 C CA . ASP A 1 94 ? 7.121 -9.706 -8.968 1.00 97.75 94 ASP A CA 1
ATOM 722 C C . ASP A 1 94 ? 7.948 -10.543 -9.964 1.00 97.75 94 ASP A C 1
ATOM 724 O O . ASP A 1 94 ? 8.763 -11.374 -9.544 1.00 97.75 94 ASP A O 1
ATOM 728 N N . ASP A 1 95 ? 7.710 -10.394 -11.269 1.00 92.38 95 ASP A N 1
ATOM 729 C CA . ASP A 1 95 ? 8.398 -11.183 -12.298 1.00 92.38 95 ASP A CA 1
ATOM 730 C C . ASP A 1 95 ? 9.843 -10.733 -12.550 1.00 92.38 95 ASP A C 1
ATOM 732 O O . ASP A 1 95 ? 10.659 -11.580 -12.936 1.00 92.38 95 ASP A O 1
ATOM 736 N N . LYS A 1 96 ? 10.188 -9.467 -12.280 1.00 89.12 96 LYS A N 1
ATOM 737 C CA . LYS A 1 96 ? 11.559 -8.951 -12.407 1.00 89.12 96 LYS A CA 1
ATOM 738 C C . LYS A 1 96 ? 12.258 -8.761 -11.067 1.00 89.12 96 LYS A C 1
ATOM 740 O O . LYS A 1 96 ? 13.430 -9.123 -10.945 1.00 89.12 96 LYS A O 1
ATOM 745 N N . ASP A 1 97 ? 11.545 -8.274 -10.054 1.00 91.31 97 ASP A N 1
ATOM 746 C CA . ASP A 1 97 ? 12.131 -7.970 -8.741 1.00 91.31 97 ASP A CA 1
ATOM 747 C C . ASP A 1 97 ? 12.093 -9.147 -7.748 1.00 91.31 97 ASP A C 1
ATOM 749 O O . ASP A 1 97 ? 12.733 -9.116 -6.689 1.00 91.31 97 ASP A O 1
ATOM 753 N N . GLY A 1 98 ? 11.367 -10.220 -8.069 1.00 94.81 98 GLY A N 1
ATOM 754 C CA . GLY A 1 98 ? 11.287 -11.414 -7.231 1.00 94.81 98 GLY A CA 1
ATOM 755 C C . GLY A 1 98 ? 10.443 -11.213 -5.967 1.00 94.81 98 GLY A C 1
ATOM 756 O O . GLY A 1 98 ? 9.307 -10.755 -6.035 1.00 94.81 98 GLY A O 1
ATOM 757 N N . ASP A 1 99 ? 10.942 -11.640 -4.800 1.00 97.69 99 ASP A N 1
ATOM 758 C CA . ASP A 1 99 ? 10.179 -11.601 -3.540 1.00 97.69 99 ASP A CA 1
ATOM 759 C C . ASP A 1 99 ? 10.209 -10.208 -2.886 1.00 97.69 99 ASP A C 1
ATOM 761 O O . ASP A 1 99 ? 11.225 -9.758 -2.346 1.00 97.69 99 ASP A O 1
ATOM 765 N N . LEU A 1 100 ? 9.046 -9.560 -2.863 1.00 94.81 100 LEU A N 1
ATOM 766 C CA . LEU A 1 100 ? 8.821 -8.240 -2.281 1.00 94.81 100 LEU A CA 1
ATOM 767 C C . LEU A 1 100 ? 8.107 -8.295 -0.923 1.00 94.81 100 LEU A C 1
ATOM 769 O O . LEU A 1 100 ? 7.737 -7.252 -0.381 1.00 94.81 100 LEU A O 1
ATOM 773 N N . THR A 1 101 ? 7.937 -9.475 -0.321 1.00 97.31 101 THR A N 1
ATOM 774 C CA . THR A 1 101 ? 7.148 -9.679 0.910 1.00 97.31 101 THR A CA 1
ATOM 775 C C . THR A 1 101 ? 7.548 -8.737 2.048 1.00 97.31 101 THR A C 1
ATOM 777 O O . THR A 1 101 ? 6.698 -8.177 2.734 1.00 97.31 101 THR A O 1
ATOM 780 N N . LYS A 1 102 ? 8.848 -8.478 2.227 1.00 95.12 102 LYS A N 1
ATOM 781 C CA . LYS A 1 102 ? 9.349 -7.569 3.278 1.00 95.12 102 LYS A CA 1
ATOM 782 C C . LYS A 1 102 ? 9.097 -6.085 2.992 1.00 95.12 102 LYS A C 1
ATOM 784 O O . LYS A 1 102 ? 9.223 -5.272 3.905 1.00 95.12 102 LYS A O 1
ATOM 789 N N . LYS A 1 103 ? 8.795 -5.730 1.740 1.00 87.69 103 LYS A N 1
ATOM 790 C CA . LYS A 1 103 ? 8.454 -4.366 1.314 1.00 87.69 103 LYS A CA 1
ATOM 791 C C . LYS A 1 103 ? 6.945 -4.094 1.423 1.00 87.69 103 LYS A C 1
ATOM 793 O O . LYS A 1 103 ? 6.551 -2.936 1.287 1.00 87.69 103 LYS A O 1
ATOM 798 N N . ILE A 1 104 ? 6.116 -5.115 1.688 1.00 87.00 104 ILE A N 1
ATOM 799 C CA . ILE A 1 104 ? 4.674 -4.939 1.902 1.00 87.00 104 ILE A CA 1
ATOM 800 C C . ILE A 1 104 ? 4.446 -3.966 3.054 1.00 87.00 104 ILE A C 1
ATOM 802 O O . ILE A 1 104 ? 4.977 -4.120 4.156 1.00 87.00 104 ILE A O 1
ATOM 806 N N . LYS A 1 105 ? 3.605 -2.973 2.790 1.00 83.56 105 LYS A N 1
ATOM 807 C CA . LYS A 1 105 ? 3.082 -2.045 3.782 1.00 83.56 105 LYS A CA 1
ATOM 808 C C . LYS A 1 105 ? 1.618 -2.382 4.034 1.00 83.56 105 LYS A C 1
ATOM 810 O O . LYS A 1 105 ? 0.897 -2.818 3.135 1.00 83.56 105 LYS A O 1
ATOM 815 N N . THR A 1 106 ? 1.175 -2.162 5.265 1.00 79.44 106 THR A N 1
ATOM 816 C CA . THR A 1 106 ? -0.220 -2.345 5.662 1.00 79.44 106 THR A CA 1
ATOM 817 C C . THR A 1 106 ? -0.810 -1.040 6.170 1.00 79.44 106 THR A C 1
ATOM 819 O O . THR A 1 106 ? -0.121 -0.180 6.721 1.00 79.44 106 THR A O 1
ATOM 822 N N . THR A 1 107 ? -2.113 -0.879 5.968 1.00 71.31 107 THR A N 1
ATOM 823 C CA . THR A 1 107 ? -2.919 0.160 6.620 1.00 71.31 107 THR A CA 1
ATOM 824 C C . THR A 1 107 ? -4.120 -0.478 7.299 1.00 71.31 107 THR A C 1
ATOM 826 O O . THR A 1 107 ? -4.498 -1.595 6.959 1.00 71.31 107 THR A O 1
ATOM 829 N N . GLY A 1 108 ? -4.728 0.247 8.240 1.00 60.16 108 GLY A N 1
ATOM 830 C CA . GLY A 1 108 ? -5.801 -0.271 9.086 1.00 60.16 108 GLY A CA 1
ATOM 831 C C . GLY A 1 108 ? -5.276 -0.713 10.450 1.00 60.16 108 GLY A C 1
ATOM 832 O O . GLY A 1 108 ? -4.163 -1.210 10.581 1.00 60.16 108 GLY A O 1
ATOM 833 N N . ASN A 1 109 ? -6.071 -0.475 11.487 1.00 65.12 109 ASN A N 1
ATOM 834 C CA . ASN A 1 109 ? -5.820 -0.967 12.836 1.00 65.12 109 ASN A CA 1
ATOM 835 C C . ASN A 1 109 ? -7.101 -1.656 13.308 1.00 65.12 109 ASN A C 1
ATOM 837 O O . ASN A 1 109 ? -8.193 -1.142 13.053 1.00 65.12 109 ASN A O 1
ATOM 841 N N . VAL A 1 110 ? -6.956 -2.821 13.930 1.00 73.75 110 VAL A N 1
ATOM 842 C CA . VAL A 1 110 ? -8.073 -3.608 14.452 1.00 73.75 110 VAL A CA 1
ATOM 843 C C . VAL A 1 110 ? -8.151 -3.368 15.953 1.00 73.75 110 VAL A C 1
ATOM 845 O O . VAL A 1 110 ? -7.239 -3.753 16.684 1.00 73.75 110 VAL A O 1
ATOM 848 N N . ASP A 1 111 ? -9.242 -2.752 16.404 1.00 72.31 111 ASP A N 1
ATOM 849 C CA . ASP A 1 111 ? -9.550 -2.601 17.824 1.00 72.31 111 ASP A CA 1
ATOM 850 C C . ASP A 1 111 ? -10.581 -3.658 18.226 1.00 72.31 111 ASP A C 1
ATOM 852 O O . ASP A 1 111 ? -11.784 -3.506 18.019 1.00 72.31 111 ASP A O 1
ATOM 856 N N . THR A 1 112 ? -10.113 -4.761 18.805 1.00 83.50 112 THR A N 1
ATOM 857 C CA . THR A 1 112 ? -11.000 -5.852 19.222 1.00 83.50 112 THR A CA 1
ATOM 858 C C . THR A 1 112 ? -11.834 -5.514 20.453 1.00 83.50 112 THR A C 1
ATOM 860 O O . THR A 1 112 ? -12.687 -6.313 20.826 1.00 83.50 112 THR A O 1
ATOM 863 N N . SER A 1 113 ? -11.654 -4.345 21.081 1.00 73.31 113 SER A N 1
ATOM 864 C CA . SER A 1 113 ? -12.488 -3.893 22.204 1.00 73.31 113 SER A CA 1
ATOM 865 C C . SER A 1 113 ? -13.817 -3.264 21.772 1.00 73.31 113 SER A C 1
ATOM 867 O O . SER A 1 113 ? -14.648 -2.947 22.625 1.00 73.31 113 SER A O 1
ATOM 869 N N . ILE A 1 114 ? -14.039 -3.106 20.462 1.00 71.81 114 ILE A N 1
ATOM 870 C CA . ILE A 1 114 ? -15.250 -2.516 19.891 1.00 71.81 114 ILE A CA 1
ATOM 871 C C . ILE A 1 114 ? -15.760 -3.418 18.762 1.00 71.81 114 ILE A C 1
ATOM 873 O O . ILE A 1 114 ? -15.037 -3.692 17.803 1.00 71.81 114 ILE A O 1
ATOM 877 N N . VAL A 1 115 ? -17.025 -3.843 18.846 1.00 68.75 115 VAL A N 1
ATOM 878 C CA . VAL A 1 115 ? -17.685 -4.599 17.771 1.00 68.75 115 VAL A CA 1
ATOM 879 C C . VAL A 1 115 ? -17.755 -3.790 16.477 1.00 68.75 115 VAL A C 1
ATOM 881 O O . VAL A 1 115 ? -18.044 -2.592 16.485 1.00 68.75 115 VAL A O 1
ATOM 884 N N . GLY A 1 116 ? -17.514 -4.446 15.347 1.00 64.00 116 GLY A N 1
ATOM 885 C CA . GLY A 1 116 ? -17.507 -3.787 14.047 1.00 64.00 116 GLY A CA 1
ATOM 886 C C . GLY A 1 116 ? -16.633 -4.490 13.020 1.00 64.00 116 GLY A C 1
ATOM 887 O O . GLY A 1 116 ? -15.942 -5.460 13.315 1.00 64.00 116 GLY A O 1
ATOM 888 N N . THR A 1 117 ? -16.672 -3.988 11.789 1.00 68.56 117 THR A N 1
ATOM 889 C CA . THR A 1 117 ? -15.824 -4.479 10.701 1.00 68.56 117 THR A CA 1
ATOM 890 C C . THR A 1 117 ? -14.617 -3.566 10.532 1.00 68.56 117 THR A C 1
ATOM 892 O O . THR A 1 117 ? -14.756 -2.378 10.237 1.00 68.56 117 THR A O 1
ATOM 895 N N . TYR A 1 118 ? -13.434 -4.147 10.669 1.00 67.31 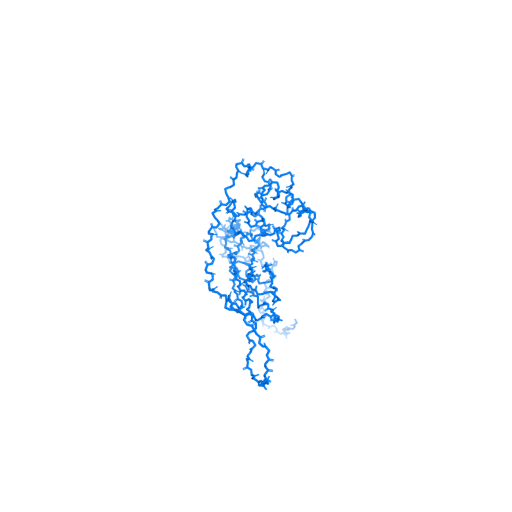118 TYR A N 1
ATOM 896 C CA . TYR A 1 118 ? -12.143 -3.519 10.427 1.00 67.31 118 TYR A CA 1
ATOM 897 C C . TYR A 1 118 ? -11.573 -4.034 9.110 1.00 67.31 118 TYR A C 1
ATOM 899 O O . TYR A 1 118 ? -11.808 -5.178 8.728 1.00 67.31 118 TYR A O 1
ATOM 907 N N . VAL A 1 119 ? -10.826 -3.188 8.408 1.00 66.25 119 VAL A N 1
ATOM 908 C CA . VAL A 1 119 ? -10.191 -3.550 7.137 1.00 66.25 119 VAL A CA 1
ATOM 909 C C . VAL A 1 119 ? -8.701 -3.278 7.241 1.00 66.25 119 VAL A C 1
ATOM 911 O O . VAL A 1 119 ? -8.302 -2.153 7.554 1.00 66.25 119 VAL A O 1
ATOM 914 N N . ILE A 1 120 ? -7.904 -4.309 6.971 1.00 81.50 120 ILE A N 1
ATOM 915 C CA . ILE A 1 120 ? -6.458 -4.220 6.782 1.00 81.50 120 ILE A CA 1
ATOM 916 C C . ILE A 1 120 ? -6.200 -4.252 5.280 1.00 81.50 120 ILE A C 1
ATOM 918 O O . ILE A 1 120 ? -6.615 -5.190 4.605 1.00 81.50 120 ILE A O 1
ATOM 922 N N . THR A 1 121 ? -5.524 -3.238 4.750 1.00 73.31 121 THR A N 1
ATOM 923 C CA . THR A 1 121 ? -5.181 -3.163 3.323 1.00 73.31 121 THR A CA 1
ATOM 924 C C . THR A 1 121 ? -3.679 -3.337 3.149 1.00 73.31 121 THR A C 1
ATOM 926 O O . THR A 1 121 ? -2.903 -2.588 3.748 1.00 73.31 121 THR A O 1
ATOM 929 N N . TYR A 1 122 ? -3.283 -4.280 2.298 1.00 84.31 122 TYR A N 1
ATOM 930 C CA . TYR A 1 122 ? -1.901 -4.578 1.928 1.00 84.31 122 TYR A CA 1
ATOM 931 C C . TYR A 1 122 ? -1.586 -3.947 0.578 1.00 84.31 122 TYR A C 1
ATOM 933 O O . TYR A 1 122 ? -2.381 -4.034 -0.364 1.00 84.31 122 TYR A O 1
ATOM 941 N N . TYR A 1 123 ? -0.416 -3.326 0.486 1.00 85.62 123 TYR A N 1
ATOM 942 C CA . TYR A 1 123 ? 0.074 -2.694 -0.731 1.00 85.62 123 TYR A CA 1
ATOM 943 C C . TYR A 1 123 ? 1.600 -2.760 -0.789 1.00 85.62 123 TYR A C 1
ATOM 945 O O . TYR A 1 123 ? 2.285 -2.752 0.236 1.00 85.62 123 TYR A O 1
ATOM 953 N N . VAL A 1 124 ? 2.128 -2.844 -2.002 1.00 87.31 124 VAL A N 1
ATOM 954 C CA . VAL A 1 124 ? 3.561 -2.859 -2.292 1.00 87.31 124 VAL A CA 1
ATOM 955 C C . VAL A 1 124 ? 3.765 -2.299 -3.694 1.00 87.31 124 VAL A C 1
ATOM 957 O O . VAL A 1 124 ? 2.879 -2.434 -4.539 1.00 87.31 124 VAL A O 1
ATOM 960 N N . SER A 1 125 ? 4.915 -1.680 -3.914 1.00 78.44 125 SER A N 1
ATOM 961 C CA . SER A 1 125 ? 5.368 -1.241 -5.231 1.00 78.44 125 SER A CA 1
ATOM 962 C C . SER A 1 125 ? 6.729 -1.877 -5.497 1.00 78.44 125 SER A C 1
ATOM 964 O O . SER A 1 125 ? 7.480 -2.149 -4.547 1.00 78.44 125 SER A O 1
ATOM 966 N N . ASP A 1 126 ? 7.014 -2.137 -6.762 1.00 81.12 126 ASP A N 1
ATOM 967 C CA . ASP A 1 126 ? 8.295 -2.658 -7.239 1.00 81.12 126 ASP A CA 1
ATOM 968 C C . ASP A 1 126 ? 9.373 -1.542 -7.292 1.00 81.12 126 ASP A C 1
ATOM 970 O O . ASP A 1 126 ? 9.166 -0.425 -6.794 1.00 81.12 126 ASP A O 1
ATOM 974 N N . GLU A 1 127 ? 10.558 -1.831 -7.833 1.00 83.25 127 GLU A N 1
ATOM 975 C CA . GLU A 1 127 ? 11.643 -0.847 -7.977 1.00 83.25 127 GLU A CA 1
ATOM 976 C C . GLU A 1 127 ? 11.436 0.128 -9.145 1.00 83.25 127 GLU A C 1
ATOM 978 O O . GLU A 1 127 ? 11.975 1.241 -9.117 1.00 83.25 127 GLU A O 1
ATOM 983 N N . ALA A 1 128 ? 10.619 -0.243 -10.130 1.00 78.94 128 ALA A N 1
ATOM 984 C CA . ALA A 1 128 ? 10.240 0.604 -11.258 1.00 78.94 128 ALA A CA 1
ATOM 985 C C . ALA A 1 128 ? 9.091 1.580 -10.937 1.00 78.94 128 ALA A C 1
ATOM 987 O O . ALA A 1 128 ? 8.867 2.543 -11.677 1.00 78.94 128 ALA A O 1
ATOM 988 N N . GLY A 1 129 ? 8.416 1.394 -9.802 1.00 76.50 129 GLY A N 1
ATOM 989 C CA . GLY A 1 129 ? 7.293 2.201 -9.337 1.00 76.50 129 GLY A CA 1
ATOM 990 C C . GLY A 1 129 ? 5.915 1.678 -9.752 1.00 76.50 129 GLY A C 1
ATOM 991 O O . GLY A 1 129 ? 4.946 2.432 -9.637 1.00 76.50 129 GLY A O 1
ATOM 992 N N . ASN A 1 130 ? 5.797 0.429 -10.209 1.00 72.38 130 ASN A N 1
ATOM 993 C CA . ASN A 1 130 ? 4.508 -0.201 -10.475 1.00 72.38 130 ASN A CA 1
ATOM 994 C C . ASN A 1 130 ? 3.851 -0.629 -9.156 1.00 72.38 130 ASN A C 1
ATOM 996 O O . ASN A 1 130 ? 4.417 -1.367 -8.347 1.00 72.38 130 ASN A O 1
ATOM 1000 N N . ASP A 1 131 ? 2.626 -0.156 -8.933 1.00 75.12 131 ASP A N 1
ATOM 1001 C CA . ASP A 1 131 ? 1.851 -0.466 -7.734 1.00 75.12 131 ASP A CA 1
ATOM 1002 C C . ASP A 1 131 ? 1.076 -1.779 -7.904 1.00 75.12 131 ASP A C 1
ATOM 1004 O O . ASP A 1 131 ? 0.271 -1.934 -8.828 1.00 75.12 131 ASP A O 1
ATOM 1008 N N . ALA A 1 132 ? 1.243 -2.702 -6.955 1.00 79.06 132 ALA A N 1
ATOM 1009 C CA . ALA A 1 132 ? 0.441 -3.915 -6.888 1.00 79.06 132 ALA A CA 1
ATOM 1010 C C . ALA A 1 132 ? -1.051 -3.594 -6.732 1.00 79.06 132 ALA A C 1
ATOM 1012 O O . ALA A 1 132 ? -1.448 -2.655 -6.028 1.00 79.06 132 ALA A O 1
ATOM 1013 N N . LYS A 1 133 ? -1.915 -4.459 -7.279 1.00 79.31 133 LYS A N 1
ATOM 1014 C CA . LYS A 1 133 ? -3.332 -4.434 -6.902 1.00 79.31 133 LYS A CA 1
ATOM 1015 C C . LYS A 1 133 ? -3.440 -4.732 -5.407 1.00 79.31 133 LYS A C 1
ATOM 1017 O O . LYS A 1 133 ? -3.085 -5.818 -4.955 1.00 79.31 133 LYS A O 1
ATOM 1022 N N . THR A 1 134 ? -3.969 -3.775 -4.652 1.00 75.75 134 THR A N 1
ATOM 1023 C CA . THR A 1 134 ? -4.116 -3.914 -3.204 1.00 75.75 134 THR A CA 1
ATOM 1024 C C . THR A 1 134 ? -5.026 -5.079 -2.848 1.00 75.75 134 THR A C 1
ATOM 1026 O O . THR A 1 134 ? -6.062 -5.291 -3.489 1.00 75.75 134 THR A O 1
ATOM 1029 N N . VAL A 1 135 ? -4.674 -5.782 -1.779 1.00 85.19 135 VAL A N 1
ATOM 1030 C CA . VAL A 1 135 ? -5.488 -6.857 -1.208 1.00 85.19 135 VAL A CA 1
ATOM 1031 C C . VAL A 1 135 ? -5.964 -6.423 0.170 1.00 85.19 135 VAL A C 1
ATOM 1033 O O . VAL A 1 135 ? -5.271 -5.684 0.864 1.00 85.19 135 VAL A O 1
ATOM 1036 N N . GLU A 1 136 ? -7.166 -6.836 0.556 1.00 86.38 136 GLU A N 1
ATOM 1037 C CA . GLU A 1 136 ? -7.773 -6.466 1.831 1.00 86.38 136 GLU A CA 1
ATOM 1038 C C . GLU A 1 136 ? -8.109 -7.708 2.649 1.00 86.38 136 GLU A C 1
ATOM 1040 O O . GLU A 1 136 ? -8.603 -8.696 2.104 1.00 86.38 136 GLU A O 1
ATOM 1045 N N . ARG A 1 137 ? -7.893 -7.618 3.961 1.00 91.69 137 ARG A N 1
ATOM 1046 C CA . ARG A 1 137 ? -8.462 -8.527 4.953 1.00 91.69 137 ARG A CA 1
ATOM 1047 C C . ARG A 1 137 ? -9.534 -7.800 5.749 1.00 91.69 137 ARG A C 1
ATOM 1049 O O . ARG A 1 137 ? -9.303 -6.696 6.247 1.00 91.69 137 ARG A O 1
ATOM 1056 N N . LYS A 1 138 ? -10.693 -8.433 5.900 1.00 80.12 138 LYS A N 1
ATOM 1057 C CA . LYS A 1 138 ? -11.768 -7.975 6.781 1.00 80.12 138 LYS A CA 1
ATOM 1058 C C . LYS A 1 138 ? -11.689 -8.700 8.112 1.00 80.12 138 LYS A C 1
ATOM 1060 O O . LYS A 1 138 ? -11.626 -9.922 8.147 1.00 80.12 138 LYS A O 1
ATOM 1065 N N . VAL A 1 139 ? -11.743 -7.946 9.198 1.00 84.81 139 VAL A N 1
ATOM 1066 C CA . VAL A 1 139 ? -11.810 -8.489 10.554 1.00 84.81 139 VAL A CA 1
ATOM 1067 C C . VAL A 1 139 ? -13.126 -8.052 11.170 1.00 84.81 139 VAL A C 1
ATOM 1069 O O . VAL A 1 139 ? -13.373 -6.858 11.340 1.00 84.81 139 VAL A O 1
ATOM 1072 N N . ILE A 1 140 ? -14.000 -9.009 11.449 1.00 80.38 140 ILE A N 1
ATOM 1073 C CA . ILE A 1 140 ? -15.340 -8.780 11.981 1.00 80.38 140 ILE A CA 1
ATOM 1074 C C . ILE A 1 140 ? -15.299 -9.082 13.473 1.00 80.38 140 ILE A C 1
ATOM 1076 O O . ILE A 1 140 ? -15.190 -10.234 13.880 1.00 80.38 140 ILE A O 1
ATOM 1080 N N . VAL A 1 141 ? -15.377 -8.037 14.292 1.00 80.81 141 VAL A N 1
ATOM 1081 C CA . VAL A 1 141 ? -15.440 -8.171 15.747 1.00 80.81 141 VAL A CA 1
ATOM 1082 C C . VAL A 1 141 ? -16.897 -8.312 16.168 1.00 80.81 141 VAL A C 1
ATOM 1084 O O . VAL A 1 141 ? -17.697 -7.397 15.952 1.00 80.81 141 VAL A O 1
ATOM 1087 N N . VAL A 1 142 ? -17.235 -9.451 16.769 1.00 84.38 142 VAL A N 1
ATOM 1088 C CA . VAL A 1 142 ? -18.595 -9.814 17.193 1.00 84.38 142 VAL A CA 1
ATOM 1089 C C . VAL A 1 142 ? -18.712 -9.889 18.713 1.00 84.38 142 VAL A C 1
ATOM 1091 O O . VAL A 1 142 ? -17.731 -10.099 19.425 1.00 84.38 142 VAL A O 1
ATOM 1094 N N . GLU A 1 143 ? -19.927 -9.721 19.235 1.00 87.69 143 GLU A N 1
ATOM 1095 C CA . GLU A 1 143 ? -20.196 -9.893 20.664 1.00 87.69 143 GLU A CA 1
ATOM 1096 C C . GLU A 1 143 ? -19.870 -11.316 21.122 1.00 87.69 143 GLU A C 1
ATOM 1098 O O . GLU A 1 143 ? -20.203 -12.300 20.458 1.00 87.69 143 GLU A O 1
ATOM 1103 N N . LYS A 1 144 ? -19.291 -11.440 22.318 1.00 85.81 144 LYS A N 1
ATOM 1104 C CA . LYS A 1 144 ? -19.055 -12.752 22.919 1.00 85.81 144 LYS A CA 1
ATOM 1105 C C . LYS A 1 144 ? -20.390 -13.345 23.356 1.00 85.81 144 LYS A C 1
ATOM 1107 O O . LYS A 1 144 ? -20.962 -12.939 24.371 1.00 85.81 144 LYS A O 1
ATOM 1112 N N . THR A 1 145 ? -20.889 -14.346 22.634 1.00 75.62 145 THR A N 1
ATOM 1113 C CA . THR A 1 145 ? -22.056 -15.109 23.089 1.00 75.62 145 THR A CA 1
ATOM 1114 C C . THR A 1 145 ? -21.657 -15.910 24.321 1.00 75.62 145 THR A C 1
ATOM 1116 O O . THR A 1 145 ? -21.049 -16.976 24.231 1.00 75.62 145 THR A O 1
ATOM 1119 N N . THR A 1 146 ? -21.955 -15.366 25.500 1.00 59.19 146 THR A N 1
ATOM 1120 C CA . THR A 1 146 ? -21.712 -16.053 26.768 1.00 59.19 146 THR A CA 1
ATOM 1121 C C . THR A 1 146 ? -22.631 -17.270 26.804 1.00 59.19 146 THR A C 1
ATOM 1123 O O . THR A 1 146 ? -23.840 -17.135 26.981 1.00 59.19 146 THR A O 1
ATOM 1126 N N . GLY A 1 147 ? -22.076 -18.459 26.565 1.00 53.31 147 GLY A N 1
ATOM 1127 C CA . GLY A 1 147 ? -22.820 -19.710 26.638 1.00 53.31 147 GLY A CA 1
ATOM 1128 C C . GLY A 1 147 ? -23.463 -19.851 28.016 1.00 53.31 147 GLY A C 1
ATOM 1129 O O . GLY A 1 147 ? -22.768 -20.000 29.020 1.00 53.31 147 GLY A O 1
ATOM 1130 N N . GLY A 1 148 ? -24.792 -19.769 28.068 1.00 48.09 148 GLY A N 1
ATOM 1131 C CA . GLY A 1 148 ? -25.568 -19.999 29.277 1.00 48.09 148 GLY A CA 1
ATOM 1132 C C . GLY A 1 148 ? -25.435 -21.449 29.740 1.00 48.09 148 GLY A C 1
ATOM 1133 O O . GLY A 1 148 ? -26.113 -22.331 29.224 1.00 48.09 148 GLY A O 1
ATOM 1134 N N . GLY A 1 149 ? -24.582 -21.681 30.737 1.00 44.44 149 GLY A N 1
ATOM 1135 C CA . GLY A 1 149 ? -24.641 -22.829 31.641 1.00 44.44 149 GLY A CA 1
ATOM 1136 C C . GLY A 1 149 ? -25.195 -22.353 32.984 1.00 44.44 149 GLY A C 1
ATOM 1137 O O . GLY A 1 149 ? -24.591 -21.503 33.632 1.00 44.44 149 GLY A O 1
ATOM 1138 N N . GLY A 1 150 ? -26.386 -22.825 33.353 1.00 45.06 150 GLY A N 1
ATOM 1139 C CA . GLY A 1 150 ? -27.195 -22.255 34.429 1.00 45.06 150 GLY A CA 1
ATOM 1140 C C . GLY A 1 150 ? -26.699 -22.488 35.860 1.00 45.06 150 GLY A C 1
ATOM 1141 O O . GLY A 1 150 ? -26.062 -23.487 36.178 1.00 45.06 150 GLY A O 1
ATOM 1142 N N . SER A 1 151 ? -27.130 -21.593 36.750 1.00 41.03 151 SER A N 1
ATOM 1143 C CA . SER A 1 151 ? -27.615 -21.975 38.075 1.00 41.03 151 SER A CA 1
ATOM 1144 C C . SER A 1 151 ? -28.816 -21.106 38.428 1.00 41.03 151 SER A C 1
ATOM 1146 O O . SER A 1 151 ? -28.763 -19.879 38.442 1.00 41.03 151 SER A O 1
ATOM 1148 N N . GLU A 1 152 ? -29.911 -21.797 38.689 1.00 47.69 152 GLU A N 1
ATOM 1149 C CA . GLU A 1 152 ? -31.221 -21.320 39.095 1.00 47.69 152 GLU A CA 1
ATOM 1150 C C . GLU A 1 152 ? -31.174 -20.730 40.520 1.00 47.69 152 GLU A C 1
ATOM 1152 O O . GLU A 1 152 ? -30.623 -21.348 41.429 1.00 47.69 152 GLU A O 1
ATOM 1157 N N . SER A 1 153 ? -31.754 -19.541 40.735 1.00 40.16 153 SER A N 1
ATOM 1158 C CA . SER A 1 153 ? -32.156 -19.057 42.068 1.00 40.16 153 SER A CA 1
ATOM 1159 C C . SER A 1 153 ? -33.295 -18.028 41.977 1.00 40.16 153 SER A C 1
ATOM 1161 O O . SER A 1 153 ? -33.114 -16.815 41.961 1.00 40.16 153 SER A O 1
ATOM 1163 N N . THR A 1 154 ? -34.501 -18.564 41.805 1.00 31.42 154 THR A N 1
ATOM 1164 C CA . THR A 1 154 ? -35.748 -18.272 42.533 1.00 31.42 154 THR A CA 1
ATOM 1165 C C . THR A 1 154 ? -35.886 -16.941 43.317 1.00 31.42 154 THR A C 1
ATOM 1167 O O . THR A 1 154 ? -35.474 -16.838 44.468 1.00 31.42 154 THR A O 1
ATOM 1170 N N . ARG A 1 155 ? -36.726 -16.062 42.732 1.00 43.41 155 ARG A N 1
ATOM 1171 C CA . ARG A 1 155 ? -37.864 -15.275 43.297 1.00 43.41 155 ARG A CA 1
ATOM 1172 C C . ARG A 1 155 ? -37.757 -13.756 43.589 1.00 43.41 155 ARG A C 1
ATOM 1174 O O . ARG A 1 155 ? -37.260 -13.325 44.616 1.00 43.41 155 ARG A O 1
ATOM 1181 N N . VAL A 1 156 ? -38.558 -13.055 42.765 1.00 35.53 156 VAL A N 1
ATOM 1182 C CA . VAL A 1 156 ? -39.636 -12.072 43.061 1.00 35.53 156 VAL A CA 1
ATOM 1183 C C . VAL A 1 156 ? -39.251 -10.610 43.310 1.00 35.53 156 VAL A C 1
ATOM 1185 O O . VAL A 1 156 ? -38.753 -10.236 44.363 1.00 35.53 156 VAL A O 1
ATOM 1188 N N . GLY A 1 157 ? -39.674 -9.765 42.362 1.00 29.33 157 GLY A N 1
ATOM 1189 C CA . GLY A 1 157 ? -39.744 -8.310 42.483 1.00 29.33 157 GLY A CA 1
ATOM 1190 C C . GLY A 1 157 ? -40.499 -7.689 41.303 1.00 29.33 157 GLY A C 1
ATOM 1191 O O . GLY A 1 157 ? -39.922 -7.358 40.281 1.00 29.33 157 GLY A O 1
ATOM 1192 N N . THR A 1 158 ? -41.814 -7.611 41.452 1.00 30.77 158 THR A N 1
ATOM 1193 C CA . THR A 1 158 ? -42.868 -7.079 40.573 1.00 30.77 158 THR A CA 1
ATOM 1194 C C . THR A 1 158 ? -42.594 -5.676 39.993 1.00 30.77 158 THR A C 1
ATOM 1196 O O . THR A 1 158 ? -42.201 -4.796 40.751 1.00 30.77 158 THR A O 1
ATOM 1199 N N . ARG A 1 159 ? -42.951 -5.420 38.715 1.00 35.84 159 ARG A N 1
ATOM 1200 C CA . ARG A 1 159 ? -44.048 -4.519 38.243 1.00 35.84 159 ARG A CA 1
ATOM 1201 C C . ARG A 1 159 ? -43.809 -3.992 36.808 1.00 35.84 159 ARG A C 1
ATOM 1203 O O . ARG A 1 159 ? -42.728 -3.522 36.497 1.00 35.84 159 ARG A O 1
ATOM 1210 N N . SER A 1 160 ? -44.874 -4.099 36.001 1.00 31.58 160 SER A N 1
ATOM 1211 C CA . SER A 1 160 ? -45.279 -3.399 34.759 1.00 31.58 160 SER A CA 1
ATOM 1212 C C . SER A 1 160 ? -44.259 -2.472 34.075 1.00 31.58 160 SER A C 1
ATOM 1214 O O . SER A 1 160 ? -43.742 -1.569 34.711 1.00 31.58 160 SER A O 1
ATOM 1216 N N . THR A 1 161 ? -44.048 -2.551 32.759 1.00 28.98 161 THR A N 1
ATOM 1217 C CA . THR A 1 161 ? -45.036 -2.102 31.761 1.00 28.98 161 THR A CA 1
ATOM 1218 C C . THR A 1 161 ? -44.840 -2.756 30.389 1.00 28.98 161 THR A C 1
ATOM 1220 O O . THR A 1 161 ? -43.737 -2.884 29.872 1.00 28.98 161 THR A O 1
ATOM 1223 N N . LYS A 1 162 ? -45.970 -3.106 29.771 1.00 41.44 162 LYS A N 1
ATOM 1224 C CA . LYS A 1 162 ? -46.114 -3.308 28.329 1.00 41.44 162 LYS A CA 1
ATOM 1225 C C . LYS A 1 162 ? -45.743 -1.995 27.629 1.00 41.44 162 LYS A C 1
ATOM 1227 O O . LYS A 1 162 ? -46.438 -1.003 27.836 1.00 41.44 162 LYS A O 1
ATOM 1232 N N . VAL A 1 163 ? -44.687 -1.999 26.822 1.00 30.77 163 VAL A N 1
ATOM 1233 C CA . VAL A 1 163 ? -44.490 -1.008 25.760 1.00 30.77 163 VAL A CA 1
ATOM 1234 C C . VAL A 1 163 ? -44.572 -1.737 24.431 1.00 30.77 163 VAL A C 1
ATOM 1236 O O . VAL A 1 163 ? -43.899 -2.738 24.193 1.00 30.77 163 VAL A O 1
ATOM 1239 N N . GLU A 1 164 ? -45.538 -1.288 23.644 1.00 29.41 164 GLU A N 1
ATOM 1240 C CA . GLU A 1 164 ? -45.812 -1.724 22.289 1.00 29.41 164 GLU A CA 1
ATOM 1241 C C . GLU A 1 164 ? -44.581 -1.551 21.403 1.00 29.41 164 GLU A C 1
ATOM 1243 O O . GLU A 1 164 ? -43.767 -0.649 21.598 1.00 29.41 164 GLU A O 1
ATOM 1248 N N . ALA A 1 165 ? -44.479 -2.430 20.408 1.00 33.75 165 ALA A N 1
ATOM 1249 C CA . ALA A 1 165 ? -43.594 -2.250 19.279 1.00 33.75 165 ALA A CA 1
ATOM 1250 C C . ALA A 1 165 ? -43.928 -0.916 18.600 1.00 33.75 165 ALA A C 1
ATOM 1252 O O . ALA A 1 165 ? -44.914 -0.809 17.873 1.00 33.75 165 ALA A O 1
ATOM 1253 N N . VAL A 1 166 ? -43.097 0.093 18.842 1.00 25.23 166 VAL A N 1
ATOM 1254 C CA . VAL A 1 166 ? -43.035 1.269 17.987 1.00 25.23 166 VAL A CA 1
ATOM 1255 C C . VAL A 1 166 ? -42.032 0.924 16.894 1.00 25.23 166 VAL A C 1
ATOM 1257 O O . VAL A 1 166 ? -40.822 0.929 17.109 1.00 25.23 166 VAL A O 1
ATOM 1260 N N . GLN A 1 167 ? -42.548 0.542 15.725 1.00 31.59 167 GLN A N 1
ATOM 1261 C CA . GLN A 1 167 ? -41.813 0.750 14.484 1.00 31.59 167 GLN A CA 1
ATOM 1262 C C . GLN A 1 167 ? -41.711 2.267 14.304 1.00 31.59 167 GLN A C 1
ATOM 1264 O O . GLN A 1 167 ? -42.643 2.902 13.819 1.00 31.59 167 GLN A O 1
ATOM 1269 N N . GLU A 1 168 ? -40.611 2.853 14.770 1.00 30.47 168 GLU A N 1
ATOM 1270 C CA . GLU A 1 168 ? -40.215 4.200 14.366 1.00 30.47 168 GLU A CA 1
ATOM 1271 C C . GLU A 1 168 ? -39.669 4.114 12.927 1.00 30.47 168 GLU A C 1
ATOM 1273 O O . GLU A 1 168 ? -38.878 3.214 12.618 1.00 30.47 168 GLU A O 1
ATOM 1278 N N . PRO A 1 169 ? -40.122 4.990 12.019 1.00 28.34 169 PRO A N 1
ATOM 1279 C CA . PRO A 1 169 ? -39.855 4.877 10.597 1.00 28.34 169 PRO A CA 1
ATOM 1280 C C . PRO A 1 169 ? -38.389 5.171 10.285 1.00 28.34 169 PRO A C 1
ATOM 1282 O O . PRO A 1 169 ? -37.790 6.119 10.793 1.00 28.34 169 PRO A O 1
ATOM 1285 N N . VAL A 1 170 ? -37.837 4.384 9.364 1.00 28.56 170 VAL A N 1
ATOM 1286 C CA . VAL A 1 170 ? -36.618 4.720 8.632 1.00 28.56 170 VAL A CA 1
ATOM 1287 C C . VAL A 1 170 ? -36.905 6.000 7.843 1.00 28.56 170 VAL A C 1
ATOM 1289 O O . VAL A 1 170 ? -37.426 5.947 6.733 1.00 28.56 170 VAL A O 1
ATOM 1292 N N . GLN A 1 171 ? -36.599 7.164 8.416 1.00 26.69 171 GLN A N 1
ATOM 1293 C CA . GLN A 1 171 ? -36.349 8.346 7.602 1.00 26.69 171 GLN A CA 1
ATOM 1294 C C . GLN A 1 171 ? -34.969 8.175 6.980 1.00 26.69 171 GLN A C 1
ATOM 1296 O O . GLN A 1 171 ? -33.927 8.417 7.594 1.00 26.69 171 GLN A O 1
ATOM 1301 N N . GLU A 1 172 ? -35.009 7.684 5.748 1.00 32.16 172 GLU A N 1
ATOM 1302 C CA . GLU A 1 172 ? -34.017 7.910 4.714 1.00 32.16 172 GLU A CA 1
ATOM 1303 C C . GLU A 1 172 ? -33.555 9.369 4.822 1.00 32.16 172 GLU A C 1
ATOM 1305 O O . GLU A 1 172 ? -34.313 10.306 4.575 1.00 32.16 172 GLU A O 1
ATOM 1310 N N . ARG A 1 173 ? -32.334 9.579 5.325 1.00 38.81 173 ARG A N 1
ATOM 1311 C CA . ARG A 1 173 ? -31.745 10.915 5.353 1.00 38.81 173 ARG A CA 1
ATOM 1312 C C . ARG A 1 173 ? -31.346 11.195 3.922 1.00 38.81 173 ARG A C 1
ATOM 1314 O O . ARG A 1 173 ? -30.273 10.784 3.480 1.00 38.81 173 ARG A O 1
ATOM 1321 N N . GLU A 1 174 ? -32.281 11.803 3.209 1.00 34.12 174 GLU A N 1
ATOM 1322 C CA . GLU A 1 174 ? -32.082 12.383 1.897 1.00 34.12 174 GLU A CA 1
ATOM 1323 C C . GLU A 1 174 ? -30.746 13.129 1.861 1.00 34.12 174 GLU A C 1
ATOM 1325 O O . GLU A 1 174 ? -30.331 13.758 2.842 1.00 34.12 174 GLU A O 1
ATOM 1330 N N . GLY A 1 175 ? -30.048 12.985 0.734 1.00 30.53 175 GLY A N 1
ATOM 1331 C CA . GLY A 1 175 ? -28.716 13.523 0.522 1.00 30.53 175 GLY A CA 1
ATOM 1332 C C . GLY A 1 175 ? -28.603 14.959 1.015 1.00 30.53 175 GLY A C 1
ATOM 1333 O O . GLY A 1 175 ? -29.419 15.816 0.677 1.00 30.53 175 GLY A O 1
ATOM 1334 N N . LEU A 1 176 ? -27.565 15.214 1.815 1.00 29.66 176 LEU A N 1
ATOM 1335 C CA . LEU A 1 176 ? -27.172 16.564 2.176 1.00 29.66 176 LEU A CA 1
ATOM 1336 C C . LEU A 1 176 ? -26.871 17.306 0.875 1.00 29.66 176 LEU A C 1
ATOM 1338 O O . LEU A 1 176 ? -25.826 17.104 0.256 1.00 29.66 176 LEU A O 1
ATOM 1342 N N . VAL A 1 177 ? -27.830 18.127 0.454 1.00 30.03 177 VAL A N 1
ATOM 1343 C CA . VAL A 1 177 ? -27.692 19.076 -0.641 1.00 30.03 177 VAL A CA 1
ATOM 1344 C C . VAL A 1 177 ? -26.499 19.956 -0.293 1.00 30.03 177 VAL A C 1
ATOM 1346 O O . VAL A 1 177 ? -26.571 20.809 0.593 1.00 30.03 177 VAL A O 1
ATOM 1349 N N . LEU A 1 178 ? -25.372 19.694 -0.953 1.00 34.88 178 LEU A N 1
ATOM 1350 C CA . LEU A 1 178 ? -24.202 20.553 -0.909 1.00 34.88 178 LEU A CA 1
ATOM 1351 C C . LEU A 1 178 ? -24.615 21.880 -1.539 1.00 34.88 178 LEU A C 1
ATOM 1353 O O . LEU A 1 178 ? -24.736 21.993 -2.758 1.00 34.88 178 LEU A O 1
ATOM 1357 N N . GLY A 1 179 ? -24.870 22.872 -0.687 1.00 29.34 179 GLY A N 1
ATOM 1358 C CA . GLY A 1 179 ? -24.954 24.258 -1.114 1.00 29.34 179 GLY A CA 1
ATOM 1359 C C . GLY A 1 179 ? -23.699 24.611 -1.906 1.00 29.34 179 GLY A C 1
ATOM 1360 O O . GLY A 1 179 ? -22.589 24.251 -1.509 1.00 29.34 179 GLY A O 1
ATOM 1361 N N . GLU A 1 180 ? -23.893 25.283 -3.036 1.00 41.97 180 GLU A N 1
ATOM 1362 C CA . GLU A 1 180 ? -22.863 25.739 -3.969 1.00 41.97 180 GLU A CA 1
ATOM 1363 C C . GLU A 1 180 ? -21.784 26.588 -3.271 1.00 41.97 180 GLU A C 1
ATOM 1365 O O . GLU A 1 180 ? -21.803 27.816 -3.298 1.00 41.97 180 GLU A O 1
ATOM 1370 N N . THR A 1 181 ? -20.803 25.929 -2.653 1.00 36.03 181 THR A N 1
ATOM 1371 C CA . THR A 1 181 ? -19.633 26.579 -2.055 1.00 36.03 181 THR A CA 1
ATOM 1372 C C . THR A 1 181 ? -18.378 25.855 -2.533 1.00 36.03 181 THR A C 1
ATOM 1374 O O . THR A 1 181 ? -17.875 24.940 -1.897 1.00 36.03 181 THR A O 1
ATOM 1377 N N . THR A 1 182 ? -17.939 26.225 -3.738 1.00 42.22 182 THR A N 1
ATOM 1378 C CA . THR A 1 182 ? -16.574 26.105 -4.295 1.00 42.22 182 THR A CA 1
ATOM 1379 C C . THR A 1 182 ? -15.703 24.912 -3.860 1.00 42.22 182 THR A C 1
ATOM 1381 O O . THR A 1 182 ? -14.543 25.097 -3.487 1.00 42.22 182 THR A O 1
ATOM 1384 N N . VAL A 1 183 ? -16.191 23.679 -3.982 1.00 44.56 183 VAL A N 1
ATOM 1385 C CA . VAL A 1 183 ? -15.308 22.502 -4.043 1.00 44.56 183 VAL A CA 1
ATOM 1386 C C . VAL A 1 183 ? -14.608 22.555 -5.409 1.00 44.56 183 VAL A C 1
ATOM 1388 O O . VAL A 1 183 ? -15.270 22.418 -6.435 1.00 44.56 183 VAL A O 1
ATOM 1391 N N . GLY A 1 184 ? -13.303 22.861 -5.446 1.00 48.69 184 GLY A N 1
ATOM 1392 C CA . GLY A 1 184 ? -12.502 22.789 -6.685 1.00 48.69 184 GLY A CA 1
ATOM 1393 C C . GLY A 1 184 ? -11.636 23.998 -7.085 1.00 48.69 184 GLY A C 1
ATOM 1394 O O . GLY A 1 184 ? -11.159 24.024 -8.215 1.00 48.69 184 GLY A O 1
ATOM 1395 N N . LYS A 1 185 ? -11.402 25.002 -6.223 1.00 50.91 185 LYS A N 1
ATOM 1396 C CA . LYS A 1 185 ? -10.465 26.121 -6.526 1.00 50.91 185 LYS A CA 1
ATOM 1397 C C . LYS A 1 185 ? -9.423 26.429 -5.443 1.00 50.91 185 LYS A C 1
ATOM 1399 O O . LYS A 1 185 ? -8.757 27.462 -5.511 1.00 50.91 185 LYS A O 1
ATOM 1404 N N . VAL A 1 186 ? -9.265 25.567 -4.442 1.00 61.88 186 VAL A N 1
ATOM 1405 C CA . VAL A 1 186 ? -8.220 25.756 -3.428 1.00 61.88 186 VAL A CA 1
ATOM 1406 C C . VAL A 1 186 ? -6.890 25.327 -4.037 1.00 61.88 186 VAL A C 1
ATOM 1408 O O . VAL A 1 186 ? -6.661 24.144 -4.249 1.00 61.88 186 VAL A O 1
ATOM 1411 N N . GLN A 1 187 ? -6.040 26.298 -4.359 1.00 63.62 187 GLN A N 1
ATOM 1412 C CA . GLN A 1 187 ? -4.670 26.056 -4.804 1.00 63.62 187 GLN A CA 1
ATOM 1413 C C . GLN A 1 187 ? -3.796 25.771 -3.589 1.00 63.62 187 GLN A C 1
ATOM 1415 O O . GLN A 1 187 ? -3.781 26.562 -2.636 1.00 63.62 187 GLN A O 1
ATOM 1420 N N . ASN A 1 188 ? -3.064 24.663 -3.614 1.00 76.25 188 ASN A N 1
ATOM 1421 C CA . ASN A 1 188 ? -2.152 24.340 -2.534 1.00 76.25 188 ASN A CA 1
ATOM 1422 C C . ASN A 1 188 ? -0.773 24.961 -2.794 1.00 76.25 188 ASN A C 1
ATOM 1424 O O . ASN A 1 188 ? -0.099 24.653 -3.769 1.00 76.25 188 ASN A O 1
ATOM 1428 N N . LYS A 1 189 ? -0.327 25.842 -1.894 1.00 74.75 189 LYS A N 1
ATOM 1429 C CA . LYS A 1 189 ? 1.015 26.446 -1.976 1.00 74.75 189 LYS A CA 1
ATOM 1430 C C . LYS A 1 189 ? 2.111 25.547 -1.401 1.00 74.75 189 LYS A C 1
ATOM 1432 O O . LYS A 1 189 ? 3.289 25.843 -1.590 1.00 74.75 189 LYS A O 1
ATOM 1437 N N . HIS A 1 190 ? 1.736 24.505 -0.660 1.00 86.69 190 HIS A N 1
ATOM 1438 C CA . HIS A 1 190 ? 2.664 23.567 -0.041 1.00 86.69 190 HIS A CA 1
ATOM 1439 C C . HIS A 1 190 ? 2.954 22.404 -0.985 1.00 86.69 190 HIS A C 1
ATOM 1441 O O . HIS A 1 190 ? 2.029 21.794 -1.508 1.00 86.69 190 HIS A O 1
ATOM 1447 N N . GLN A 1 191 ? 4.229 22.074 -1.171 1.00 89.44 191 GLN A N 1
ATOM 1448 C CA . GLN A 1 191 ? 4.637 20.934 -1.987 1.00 89.44 191 GLN A CA 1
ATOM 1449 C C . GLN A 1 191 ? 4.808 19.704 -1.102 1.00 89.44 191 GLN A C 1
ATOM 1451 O O . GLN A 1 191 ? 5.720 19.646 -0.278 1.00 89.44 191 GLN A O 1
ATOM 1456 N N . PHE A 1 192 ? 3.954 18.705 -1.296 1.00 88.00 192 PHE A N 1
ATOM 1457 C CA . PHE A 1 192 ? 4.109 17.412 -0.646 1.00 88.00 192 PHE A CA 1
ATOM 1458 C C . PHE A 1 192 ? 5.101 16.561 -1.435 1.00 88.00 192 PHE A C 1
ATOM 1460 O O . PHE A 1 192 ? 4.870 16.241 -2.603 1.00 88.00 192 PHE A O 1
ATOM 1467 N N . THR A 1 193 ? 6.193 16.153 -0.794 1.00 86.06 193 THR A N 1
ATOM 1468 C CA . THR A 1 193 ? 7.202 15.254 -1.385 1.00 86.06 193 THR A CA 1
ATOM 1469 C C . THR A 1 193 ? 7.260 13.896 -0.692 1.00 86.06 193 THR A C 1
ATOM 1471 O O . THR A 1 193 ? 7.685 12.918 -1.303 1.00 86.06 193 THR A O 1
ATOM 1474 N N . LYS A 1 194 ? 6.784 13.816 0.554 1.00 82.56 194 LYS A N 1
ATOM 1475 C CA . LYS A 1 194 ? 6.804 12.614 1.388 1.00 82.56 194 LYS A CA 1
ATOM 1476 C C . LYS A 1 194 ? 5.445 11.918 1.409 1.00 82.56 194 LYS A C 1
ATOM 1478 O O . LYS A 1 194 ? 4.399 12.564 1.386 1.00 82.56 194 LYS A O 1
ATOM 1483 N N . ASP A 1 195 ? 5.473 10.594 1.497 1.00 78.06 195 ASP A N 1
ATOM 1484 C CA . ASP A 1 195 ? 4.282 9.788 1.741 1.00 78.06 195 ASP A CA 1
ATOM 1485 C C . ASP A 1 195 ? 3.677 10.089 3.117 1.00 78.06 195 ASP A C 1
ATOM 1487 O O . ASP A 1 195 ? 4.390 10.065 4.120 1.00 78.06 195 ASP A O 1
ATOM 1491 N N . LEU A 1 196 ? 2.359 10.309 3.183 1.00 82.19 196 LEU A N 1
ATOM 1492 C CA . LEU A 1 196 ? 1.646 10.489 4.452 1.00 82.19 196 LEU A CA 1
ATOM 1493 C C . LEU A 1 196 ? 0.648 9.347 4.683 1.00 82.19 196 LEU A C 1
ATOM 1495 O O . LEU A 1 196 ? -0.143 9.008 3.807 1.00 82.19 196 LEU A O 1
ATOM 1499 N N . TYR A 1 197 ? 0.677 8.748 5.868 1.00 81.12 197 TYR A N 1
ATOM 1500 C CA . TYR A 1 197 ? -0.132 7.595 6.255 1.00 81.12 197 TYR A CA 1
ATOM 1501 C C . TYR A 1 197 ? -0.589 7.712 7.706 1.00 81.12 197 TYR A C 1
ATOM 1503 O O . TYR A 1 197 ? -0.018 8.459 8.505 1.00 81.12 197 TYR A O 1
ATOM 1511 N N . GLN A 1 198 ? -1.636 6.957 8.033 1.00 71.94 198 GLN A N 1
ATOM 1512 C CA . GLN A 1 198 ? -2.235 6.942 9.360 1.00 71.94 198 GLN A CA 1
ATOM 1513 C C . GLN A 1 198 ? -1.208 6.590 10.448 1.00 71.94 198 GLN A C 1
ATOM 1515 O O . GLN A 1 198 ? -0.398 5.685 10.280 1.00 71.94 198 GLN A O 1
ATOM 1520 N N . GLY A 1 199 ? -1.269 7.298 11.576 1.00 68.38 199 GLY A N 1
ATOM 1521 C CA . GLY A 1 199 ? -0.385 7.113 12.728 1.00 68.38 199 GLY A CA 1
ATOM 1522 C C . GLY A 1 199 ? 0.832 8.042 12.755 1.00 68.38 199 GLY A C 1
ATOM 1523 O O . GLY A 1 199 ? 1.462 8.169 13.804 1.00 68.38 199 GLY A O 1
ATOM 1524 N N . MET A 1 200 ? 1.156 8.736 11.658 1.00 77.69 200 MET A N 1
ATOM 1525 C CA . MET A 1 200 ? 2.242 9.722 11.672 1.00 77.69 200 MET A CA 1
ATOM 1526 C C . MET A 1 200 ? 1.867 11.013 12.401 1.00 77.69 200 MET A C 1
ATOM 1528 O O . MET A 1 200 ? 0.718 11.452 12.374 1.00 77.69 200 MET A O 1
ATOM 1532 N N . ASN A 1 201 ? 2.883 11.639 12.995 1.00 86.81 201 ASN A N 1
ATOM 1533 C CA . ASN A 1 201 ? 2.861 13.021 13.461 1.00 86.81 201 ASN A CA 1
ATOM 1534 C C . ASN A 1 201 ? 3.911 13.794 12.669 1.00 86.81 201 ASN A C 1
ATOM 1536 O O . ASN A 1 201 ? 5.087 13.443 12.736 1.00 86.81 201 ASN A O 1
ATOM 1540 N N . ASP A 1 202 ? 3.501 14.801 11.902 1.00 88.94 202 ASP A N 1
ATOM 1541 C CA . ASP A 1 202 ? 4.408 15.475 10.977 1.00 88.94 202 ASP A CA 1
ATOM 1542 C C . ASP A 1 202 ? 3.929 16.888 10.596 1.00 88.94 202 ASP A C 1
ATOM 1544 O O . ASP A 1 202 ? 2.721 17.095 10.444 1.00 88.94 202 ASP A O 1
ATOM 1548 N N . PRO A 1 203 ? 4.840 17.858 10.378 1.00 90.31 203 PRO A N 1
ATOM 1549 C CA . PRO A 1 203 ? 4.471 19.183 9.880 1.00 90.31 203 PRO A CA 1
ATOM 1550 C C . PRO A 1 203 ? 3.708 19.161 8.548 1.00 90.31 203 PRO A C 1
ATOM 1552 O O . PRO A 1 203 ? 2.801 19.972 8.362 1.00 90.31 203 PRO A O 1
ATOM 1555 N N . ASP A 1 204 ? 3.993 18.216 7.646 1.00 90.44 204 ASP A N 1
ATOM 1556 C CA . ASP A 1 204 ? 3.242 18.094 6.390 1.00 90.44 204 ASP A CA 1
ATOM 1557 C C . ASP A 1 204 ? 1.782 17.691 6.644 1.00 90.44 204 ASP A C 1
ATOM 1559 O O . ASP A 1 204 ? 0.880 18.090 5.911 1.00 90.44 204 ASP A O 1
ATOM 1563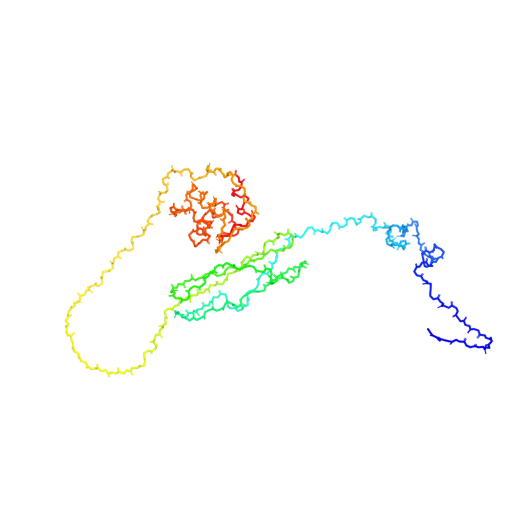 N N . ILE A 1 205 ? 1.491 16.959 7.720 1.00 92.19 205 ILE A N 1
ATOM 1564 C CA . ILE A 1 205 ? 0.111 16.579 8.045 1.00 92.19 205 ILE A CA 1
ATOM 1565 C C . ILE A 1 205 ? -0.704 17.799 8.477 1.00 92.19 205 ILE A C 1
ATOM 1567 O O . ILE A 1 205 ? -1.890 17.872 8.161 1.00 92.19 205 ILE A O 1
ATOM 1571 N N . VAL A 1 206 ? -0.079 18.781 9.134 1.00 91.69 206 VAL A N 1
ATOM 1572 C CA . VAL A 1 206 ? -0.726 20.064 9.458 1.00 91.69 206 VAL A CA 1
ATOM 1573 C C . VAL A 1 206 ? -1.176 20.751 8.166 1.00 91.69 206 VAL A C 1
ATOM 1575 O O . VAL A 1 206 ? -2.329 21.165 8.044 1.00 91.69 206 VAL A O 1
ATOM 1578 N N . GLN A 1 207 ? -0.292 20.794 7.166 1.00 94.31 207 GLN A N 1
ATOM 1579 C CA . GLN A 1 207 ? -0.568 21.401 5.862 1.00 94.31 207 GLN A CA 1
ATOM 1580 C C . GLN A 1 207 ? -1.660 20.639 5.099 1.00 94.31 207 GLN A C 1
ATOM 1582 O O . GLN A 1 207 ? -2.549 21.250 4.505 1.00 94.31 207 GLN A O 1
ATOM 1587 N N . LEU A 1 208 ? -1.636 19.305 5.161 1.00 93.75 208 LEU A N 1
ATOM 1588 C CA . LEU A 1 208 ? -2.660 18.446 4.570 1.00 93.75 208 LEU A CA 1
ATOM 1589 C C . LEU A 1 208 ? -4.033 18.692 5.207 1.00 93.75 208 LEU A C 1
ATOM 1591 O O . LEU A 1 208 ? -5.018 18.863 4.493 1.00 93.75 208 LEU A O 1
ATOM 1595 N N . GLN A 1 209 ? -4.109 18.720 6.539 1.00 94.62 209 GLN A N 1
ATOM 1596 C CA . GLN A 1 209 ? -5.353 18.961 7.277 1.00 94.62 209 GLN A CA 1
ATOM 1597 C C . GLN A 1 209 ? -5.929 20.345 6.965 1.00 94.62 209 GLN A C 1
ATOM 1599 O O . GLN A 1 209 ? -7.126 20.459 6.685 1.00 94.62 209 GLN A O 1
ATOM 1604 N N . ALA A 1 210 ? -5.074 21.369 6.903 1.00 90.62 210 AL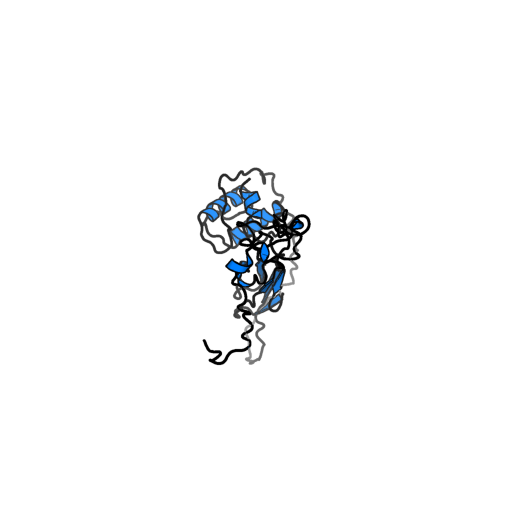A A N 1
ATOM 1605 C CA . ALA A 1 210 ? -5.473 22.719 6.525 1.00 90.62 210 ALA A CA 1
ATOM 1606 C C . ALA A 1 210 ? -6.043 22.769 5.097 1.00 90.62 210 ALA A C 1
ATOM 1608 O O . ALA A 1 210 ? -7.109 23.354 4.880 1.00 90.62 210 ALA A O 1
ATOM 1609 N N . PHE A 1 211 ? -5.373 22.121 4.137 1.00 92.44 211 PHE A N 1
ATOM 1610 C CA . PHE A 1 211 ? -5.837 22.034 2.752 1.00 92.44 211 PHE A CA 1
ATOM 1611 C C . PHE A 1 211 ? -7.173 21.291 2.640 1.00 92.44 211 PHE A C 1
ATOM 1613 O O . PHE A 1 211 ? -8.123 21.818 2.064 1.00 92.44 211 PHE A O 1
ATOM 1620 N N . LEU A 1 212 ? -7.281 20.095 3.227 1.00 92.00 212 LEU A N 1
ATOM 1621 C CA . LEU A 1 212 ? -8.502 19.290 3.170 1.00 92.00 212 LEU A CA 1
ATOM 1622 C C . LEU A 1 212 ? -9.678 19.995 3.848 1.00 92.00 212 LEU A C 1
ATOM 1624 O O . LEU A 1 212 ? -10.811 19.851 3.394 1.00 92.00 212 LEU A O 1
ATOM 1628 N N . ARG A 1 213 ? -9.429 20.784 4.899 1.00 87.88 213 ARG A N 1
ATOM 1629 C CA . ARG A 1 213 ? -10.466 21.609 5.527 1.00 87.88 213 ARG A CA 1
ATOM 1630 C C . ARG A 1 213 ? -10.922 22.720 4.595 1.00 87.88 213 ARG A C 1
ATOM 1632 O O . ARG A 1 213 ? -12.120 22.893 4.408 1.00 87.88 213 ARG A O 1
ATOM 1639 N N . ALA A 1 214 ? -9.982 23.441 3.984 1.00 86.38 214 ALA A N 1
ATOM 1640 C CA . ALA A 1 214 ? -10.300 24.486 3.013 1.00 86.38 214 ALA A CA 1
ATOM 1641 C C . ALA A 1 214 ? -11.050 23.931 1.787 1.00 86.38 214 ALA A C 1
ATOM 1643 O O . ALA A 1 214 ? -11.924 24.603 1.249 1.00 86.38 214 ALA A O 1
ATOM 1644 N N . ALA A 1 215 ? -10.738 22.700 1.375 1.00 86.00 215 ALA A N 1
ATOM 1645 C CA . ALA A 1 215 ? -11.400 21.992 0.284 1.00 86.00 215 ALA A CA 1
ATOM 1646 C C . ALA A 1 215 ? -12.737 21.327 0.684 1.00 86.00 215 ALA A C 1
ATOM 1648 O O . ALA A 1 215 ? -13.427 20.798 -0.184 1.00 86.00 215 ALA A O 1
ATOM 1649 N N . GLY A 1 216 ? -13.116 21.361 1.968 1.00 84.31 216 GLY A N 1
ATOM 1650 C CA . GLY A 1 216 ? -14.396 20.841 2.466 1.00 84.31 216 GLY A CA 1
ATOM 1651 C C . GLY A 1 216 ? -14.428 19.341 2.783 1.00 84.31 216 GLY A C 1
ATOM 1652 O O . GLY A 1 216 ? -15.502 18.794 3.014 1.00 84.31 216 GLY A O 1
ATOM 1653 N N . PHE A 1 217 ? -13.279 18.663 2.818 1.00 86.25 217 PHE A N 1
ATOM 1654 C CA . PHE A 1 217 ? -13.178 17.227 3.110 1.00 86.25 217 PHE A CA 1
ATOM 1655 C C . PHE A 1 217 ? -12.870 16.910 4.582 1.00 86.25 217 PHE A C 1
ATOM 1657 O O . PHE A 1 217 ? -13.070 15.775 5.013 1.00 86.25 217 PHE A O 1
ATOM 1664 N N . PHE A 1 218 ? -12.377 17.879 5.362 1.00 85.69 218 PHE A N 1
ATOM 1665 C CA . PHE A 1 218 ? -11.933 17.674 6.747 1.00 85.69 218 PHE A CA 1
ATOM 1666 C C . PHE A 1 218 ? -12.713 18.544 7.740 1.00 85.69 218 PHE A C 1
ATOM 1668 O O . PHE A 1 218 ? -12.537 19.759 7.792 1.00 85.69 218 PHE A O 1
ATOM 1675 N N . ASN A 1 219 ? -13.537 17.902 8.574 1.00 78.81 219 ASN A N 1
ATOM 1676 C CA . ASN A 1 219 ? -14.471 18.571 9.493 1.00 78.81 219 ASN A CA 1
ATOM 1677 C C . ASN A 1 219 ? -13.957 18.689 10.939 1.00 78.81 219 ASN A C 1
ATOM 1679 O O . ASN A 1 219 ? -14.748 18.866 11.864 1.00 78.81 219 ASN A O 1
ATOM 1683 N N . TYR A 1 220 ? -12.645 18.581 11.158 1.00 71.44 220 TYR A N 1
ATOM 1684 C CA . TYR A 1 220 ? -12.056 18.755 12.486 1.00 71.44 220 TYR A CA 1
ATOM 1685 C C . TYR A 1 220 ? -11.538 20.194 12.671 1.00 71.44 220 TYR A C 1
ATOM 1687 O O . TYR A 1 220 ? -10.908 20.745 11.760 1.00 71.44 220 TYR A O 1
ATOM 1695 N N . PRO A 1 221 ? -11.784 20.829 13.833 1.00 73.38 221 PRO A N 1
ATOM 1696 C CA . PRO A 1 221 ? -11.540 22.260 14.008 1.00 73.38 221 PRO A CA 1
ATOM 1697 C C . PRO A 1 221 ? -10.056 22.643 14.110 1.00 73.38 221 PRO A C 1
ATOM 1699 O O . PRO A 1 221 ? -9.749 23.829 14.025 1.00 73.38 221 PRO A O 1
ATOM 1702 N N . THR A 1 222 ? -9.137 21.688 14.297 1.00 77.25 222 THR A N 1
ATOM 1703 C CA . THR A 1 222 ? -7.704 21.971 14.486 1.00 77.25 222 THR A CA 1
ATOM 1704 C C . THR A 1 222 ? -6.793 21.105 13.611 1.00 77.25 222 THR A C 1
ATOM 1706 O O . THR A 1 222 ? -7.070 19.935 13.358 1.00 77.25 222 THR A O 1
ATOM 1709 N N . ASP A 1 223 ? -5.666 21.671 13.171 1.00 83.00 223 ASP A N 1
ATOM 1710 C CA . ASP A 1 223 ? -4.625 20.950 12.423 1.00 83.00 223 ASP A CA 1
ATOM 1711 C C . ASP A 1 223 ? -3.609 20.365 13.400 1.00 83.00 223 ASP A C 1
ATOM 1713 O O . ASP A 1 223 ? -2.567 20.944 13.695 1.00 83.00 223 ASP A O 1
ATOM 1717 N N . THR A 1 224 ? -3.970 19.227 13.978 1.00 83.00 224 THR A N 1
ATOM 1718 C CA . THR A 1 224 ? -3.170 18.555 15.014 1.00 83.00 224 THR A CA 1
ATOM 1719 C C . THR A 1 224 ? -1.790 18.095 14.536 1.00 83.00 224 THR A C 1
ATOM 1721 O O . THR A 1 224 ? -0.934 17.813 15.369 1.00 83.00 224 THR A O 1
ATOM 1724 N N . GLY A 1 225 ? -1.579 17.960 13.222 1.00 86.81 225 GLY A N 1
ATOM 1725 C CA . GLY A 1 225 ? -0.377 17.339 12.659 1.00 86.81 225 GLY A CA 1
ATOM 1726 C C . GLY A 1 225 ? -0.346 15.819 12.819 1.00 86.81 225 GLY A C 1
ATOM 1727 O O . GLY A 1 225 ? 0.608 15.181 12.384 1.00 86.81 225 GLY A O 1
ATOM 1728 N N . TYR A 1 226 ? -1.395 15.230 13.401 1.00 82.88 226 TYR A N 1
ATOM 1729 C CA . TYR A 1 226 ? -1.556 13.792 13.550 1.00 82.88 226 TYR A CA 1
ATOM 1730 C C . TYR A 1 226 ? -2.450 13.218 12.449 1.00 82.88 226 TYR A C 1
ATOM 1732 O O . TYR A 1 226 ? -3.592 13.651 12.243 1.00 82.88 226 TYR A O 1
ATOM 1740 N N . PHE A 1 227 ? -1.965 12.192 11.753 1.00 83.00 227 PHE A N 1
ATOM 1741 C CA . PHE A 1 227 ? -2.737 11.486 10.738 1.00 83.00 227 PHE A CA 1
ATOM 1742 C C . PHE A 1 227 ? -3.613 10.419 11.402 1.00 83.00 227 PHE A C 1
ATOM 1744 O O . PHE A 1 227 ? -3.318 9.228 11.380 1.00 83.00 227 PHE A O 1
ATOM 1751 N N . GLY A 1 228 ? -4.707 10.851 12.022 1.00 77.56 228 GLY A N 1
ATOM 1752 C CA . GLY A 1 228 ? -5.677 9.955 12.646 1.00 77.56 228 GLY A CA 1
ATOM 1753 C C . GLY A 1 228 ? -6.759 9.428 11.689 1.00 77.56 228 GLY A C 1
ATOM 1754 O O . GLY A 1 228 ? -6.754 9.736 10.492 1.00 77.56 228 GLY A O 1
ATOM 1755 N N . PRO A 1 229 ? -7.749 8.691 12.227 1.00 71.50 229 PRO A N 1
ATOM 1756 C CA . PRO A 1 229 ? -8.889 8.181 11.461 1.00 71.50 229 PRO A CA 1
ATOM 1757 C C . PRO A 1 229 ? -9.682 9.271 10.722 1.00 71.50 229 PRO A C 1
ATOM 1759 O O . PRO A 1 229 ? -10.119 9.056 9.595 1.00 71.50 229 PRO A O 1
ATOM 1762 N N . ILE A 1 230 ? -9.822 10.462 11.320 1.00 74.50 230 ILE A N 1
ATOM 1763 C CA . ILE A 1 230 ? -10.546 11.589 10.708 1.00 74.50 230 ILE A CA 1
ATOM 1764 C C . ILE A 1 230 ? -9.783 12.130 9.491 1.00 74.50 230 ILE A C 1
ATOM 1766 O O . ILE A 1 230 ? -10.373 12.331 8.432 1.00 74.50 230 ILE A O 1
ATOM 1770 N N . THR A 1 231 ? -8.464 12.313 9.614 1.00 87.75 231 THR A N 1
ATOM 1771 C CA . THR A 1 231 ? -7.603 12.740 8.498 1.00 87.75 231 THR A CA 1
ATOM 1772 C C . THR A 1 231 ? -7.657 11.720 7.368 1.00 87.75 231 THR A C 1
ATOM 1774 O O . THR A 1 231 ? -7.826 12.088 6.209 1.00 87.75 231 THR A O 1
ATOM 1777 N N . ARG A 1 232 ? -7.605 10.426 7.705 1.00 82.44 232 ARG A N 1
ATOM 1778 C CA . ARG A 1 232 ? -7.730 9.342 6.728 1.00 82.44 232 ARG A CA 1
ATOM 1779 C C . ARG A 1 232 ? -9.058 9.386 5.985 1.00 82.44 232 ARG A C 1
ATOM 1781 O O . ARG A 1 232 ? -9.059 9.311 4.761 1.00 82.44 232 ARG A O 1
ATOM 1788 N N . ALA A 1 233 ? -10.172 9.540 6.698 1.00 72.50 233 ALA A N 1
ATOM 1789 C CA . ALA A 1 233 ? -11.488 9.654 6.079 1.00 72.50 233 ALA A CA 1
ATOM 1790 C C . ALA A 1 233 ? -11.554 10.841 5.105 1.00 72.50 233 ALA A C 1
ATOM 1792 O O . ALA A 1 233 ? -12.052 10.685 3.993 1.00 72.50 233 ALA A O 1
ATOM 1793 N N . ALA A 1 234 ? -10.986 11.991 5.476 1.00 83.44 234 ALA A N 1
ATOM 1794 C CA . ALA A 1 234 ? -10.917 13.158 4.600 1.00 83.44 234 ALA A CA 1
ATOM 1795 C C . ALA A 1 234 ? -10.086 12.899 3.332 1.00 83.44 234 ALA A C 1
ATOM 1797 O O . ALA A 1 234 ? -10.521 13.243 2.234 1.00 83.44 234 ALA A O 1
ATOM 1798 N N . VAL A 1 235 ? -8.931 12.235 3.457 1.00 87.62 235 VAL A N 1
ATOM 1799 C CA . VAL A 1 235 ? -8.104 11.850 2.300 1.00 87.62 235 VAL A CA 1
ATOM 1800 C C . VAL A 1 235 ? -8.845 10.869 1.389 1.00 87.62 235 VAL A C 1
ATOM 1802 O O . VAL A 1 235 ? -8.801 11.037 0.176 1.00 87.62 235 VAL A O 1
ATOM 1805 N N . ILE A 1 236 ? -9.582 9.898 1.941 1.00 75.44 236 ILE A N 1
ATOM 1806 C CA . ILE A 1 236 ? -10.419 8.980 1.146 1.00 75.44 236 ILE A CA 1
ATOM 1807 C C . ILE A 1 236 ? -11.450 9.761 0.328 1.00 75.44 236 ILE A C 1
ATOM 1809 O O . ILE A 1 236 ? -11.621 9.494 -0.860 1.00 75.44 236 ILE A O 1
ATOM 1813 N N . GLN A 1 237 ? -12.144 10.721 0.945 1.00 76.69 237 GLN A N 1
ATOM 1814 C CA . GLN A 1 237 ? -13.147 11.525 0.242 1.00 76.69 237 GLN A CA 1
ATOM 1815 C C . GLN A 1 237 ? -12.515 12.370 -0.868 1.00 76.69 237 GLN A C 1
ATOM 1817 O O . GLN A 1 237 ? -13.025 12.391 -1.987 1.00 76.69 237 GLN A O 1
ATOM 1822 N N . TYR A 1 238 ? -11.368 12.993 -0.588 1.00 91.06 238 TYR A N 1
ATOM 1823 C CA . TYR A 1 238 ? -10.598 13.743 -1.578 1.00 91.06 238 TYR A CA 1
ATOM 1824 C C . TYR A 1 238 ? -10.164 12.863 -2.762 1.00 91.06 238 TYR A C 1
ATOM 1826 O O . TYR A 1 238 ? -10.364 13.223 -3.921 1.00 91.06 238 TYR A O 1
ATOM 1834 N N . GLN A 1 239 ? -9.632 11.672 -2.484 1.00 87.50 239 GLN A N 1
ATOM 1835 C CA . GLN A 1 239 ? -9.221 10.710 -3.509 1.00 87.50 239 GLN A CA 1
ATOM 1836 C C . GLN A 1 239 ? -10.398 10.268 -4.381 1.00 87.50 239 GLN A C 1
ATOM 1838 O O . GLN A 1 239 ? -10.277 10.270 -5.604 1.00 87.50 239 GLN A O 1
ATOM 1843 N N . LYS A 1 240 ? -11.552 9.962 -3.772 1.00 75.81 240 LYS A N 1
ATOM 1844 C CA . LYS A 1 240 ? -12.776 9.607 -4.506 1.00 75.81 240 LYS A CA 1
ATOM 1845 C C . LYS A 1 240 ? -13.247 10.738 -5.412 1.00 75.81 240 LYS A C 1
ATOM 1847 O O . LYS A 1 240 ? -13.606 10.483 -6.556 1.00 75.81 240 LYS A O 1
ATOM 1852 N N . TYR A 1 241 ? -13.218 11.974 -4.918 1.00 84.69 241 TYR A N 1
ATOM 1853 C CA . TYR A 1 241 ? -13.624 13.151 -5.685 1.00 84.69 241 TYR A CA 1
ATOM 1854 C C . TYR A 1 241 ? -12.755 13.361 -6.936 1.00 84.69 241 TYR A C 1
ATOM 1856 O O . TYR A 1 241 ? -13.276 13.696 -7.996 1.00 84.69 241 TYR A O 1
ATOM 1864 N N . HIS A 1 242 ? -11.449 13.100 -6.836 1.00 82.69 242 HIS A N 1
ATOM 1865 C CA . HIS A 1 242 ? -10.501 13.230 -7.947 1.00 82.69 242 HIS A CA 1
ATOM 1866 C C . HIS A 1 242 ? -10.311 11.951 -8.780 1.00 82.69 242 HIS A C 1
ATOM 1868 O O . HIS A 1 242 ? -9.490 11.933 -9.695 1.00 82.69 242 HIS A O 1
ATOM 1874 N N . GLY A 1 243 ? -11.040 10.870 -8.481 1.00 80.75 243 GLY A N 1
ATOM 1875 C CA . GLY A 1 243 ? -10.878 9.585 -9.171 1.00 80.75 243 GLY A CA 1
ATOM 1876 C C . GLY A 1 243 ? -9.526 8.903 -8.918 1.00 80.75 243 GLY A C 1
ATOM 1877 O O . GLY A 1 243 ? -9.125 8.026 -9.683 1.00 80.75 243 GLY A O 1
ATOM 1878 N N . VAL A 1 244 ? -8.814 9.280 -7.851 1.00 74.00 244 VAL A N 1
ATOM 1879 C CA . VAL A 1 244 ? -7.554 8.643 -7.450 1.00 74.00 244 VAL A CA 1
ATOM 1880 C C . VAL A 1 244 ? -7.859 7.249 -6.916 1.00 74.00 244 VAL A C 1
ATOM 1882 O O . VAL A 1 244 ? -8.498 7.094 -5.871 1.00 74.00 244 VAL A O 1
ATOM 1885 N N . THR A 1 245 ? -7.383 6.236 -7.635 1.00 56.62 245 THR A N 1
ATOM 1886 C CA . THR A 1 245 ? -7.575 4.825 -7.292 1.00 56.62 245 THR A CA 1
ATOM 1887 C C . THR A 1 245 ? -6.223 4.202 -6.934 1.00 56.62 245 THR A C 1
ATOM 1889 O O . THR A 1 245 ? -5.285 4.374 -7.708 1.00 56.62 245 THR A O 1
ATOM 1892 N N . PRO A 1 246 ? -6.108 3.486 -5.799 1.00 50.03 246 PRO A N 1
ATOM 1893 C CA . PRO A 1 246 ? -7.162 3.197 -4.821 1.00 50.03 246 PRO A CA 1
ATOM 1894 C C . PRO A 1 246 ? -7.386 4.345 -3.811 1.00 50.03 246 PRO A C 1
ATOM 1896 O O . PRO A 1 246 ? -6.443 4.946 -3.297 1.00 50.03 246 PRO A O 1
ATOM 1899 N N . SER A 1 247 ? -8.650 4.643 -3.480 1.00 73.06 247 SER A N 1
ATOM 1900 C CA . SER A 1 247 ? -9.016 5.704 -2.521 1.00 73.06 247 SER A CA 1
ATOM 1901 C C . SER A 1 247 ? -8.966 5.211 -1.064 1.00 73.06 247 SER A C 1
ATOM 1903 O O . SER A 1 247 ? -9.997 5.084 -0.401 1.00 73.06 247 SER A O 1
ATOM 1905 N N . VAL A 1 248 ? -7.770 4.874 -0.575 1.00 64.88 248 VAL A N 1
ATOM 1906 C CA . VAL A 1 248 ? -7.553 4.179 0.716 1.00 64.88 248 VAL A CA 1
ATOM 1907 C C . VAL A 1 248 ? -7.099 5.091 1.861 1.00 64.88 248 VAL A C 1
ATOM 1909 O O . VAL A 1 248 ? -6.854 4.624 2.977 1.00 64.88 248 VAL A O 1
ATOM 1912 N N . GLY A 1 249 ? -6.993 6.400 1.621 1.00 75.06 249 GLY A N 1
ATOM 1913 C CA . GLY A 1 249 ? -6.617 7.372 2.648 1.00 75.06 249 GLY A CA 1
ATOM 1914 C C . GLY A 1 249 ? -5.115 7.448 2.925 1.00 75.06 249 GLY A C 1
ATOM 1915 O O . GLY A 1 249 ? -4.717 8.027 3.929 1.00 75.06 249 GLY A O 1
ATOM 1916 N N . TYR A 1 250 ? -4.298 6.857 2.052 1.00 79.06 250 TYR A N 1
ATOM 1917 C CA . TYR A 1 250 ? -2.840 6.982 2.013 1.00 79.06 250 TYR A CA 1
ATOM 1918 C C . TYR A 1 250 ? -2.431 8.053 0.999 1.00 79.06 250 TYR A C 1
ATOM 1920 O O . TYR A 1 250 ? -2.888 8.026 -0.141 1.00 79.06 250 TYR A O 1
ATOM 1928 N N . VAL A 1 251 ? -1.556 8.980 1.385 1.00 82.50 251 VAL A N 1
ATOM 1929 C CA . VAL A 1 251 ? -1.072 10.068 0.524 1.00 82.50 251 VAL A CA 1
ATOM 1930 C C . VAL A 1 251 ? 0.239 9.652 -0.148 1.00 82.50 251 VAL A C 1
ATOM 1932 O O . VAL A 1 251 ? 1.324 10.101 0.224 1.00 82.50 251 VAL A O 1
ATOM 1935 N N . GLY A 1 252 ? 0.128 8.766 -1.135 1.00 76.44 252 GLY A N 1
ATOM 1936 C CA . GLY A 1 252 ? 1.228 8.351 -2.014 1.00 76.44 252 GLY A CA 1
ATOM 1937 C C . GLY A 1 252 ? 1.419 9.268 -3.235 1.00 76.44 252 GLY A C 1
ATOM 1938 O O . GLY A 1 252 ? 0.713 10.278 -3.354 1.00 76.44 252 GLY A O 1
ATOM 1939 N N . PRO A 1 253 ? 2.327 8.917 -4.168 1.00 71.44 253 PRO A N 1
ATOM 1940 C CA . PRO A 1 253 ? 2.652 9.727 -5.348 1.00 71.44 253 PRO A CA 1
ATOM 1941 C C . PRO A 1 253 ? 1.426 10.188 -6.147 1.00 71.44 253 PRO A C 1
ATOM 1943 O O . PRO A 1 253 ? 1.307 11.373 -6.454 1.00 71.44 253 PRO A O 1
ATOM 1946 N N . LEU A 1 254 ? 0.459 9.294 -6.384 1.00 67.06 254 LEU A N 1
ATOM 1947 C CA . LEU A 1 254 ? -0.775 9.611 -7.114 1.00 67.06 254 LEU A CA 1
ATOM 1948 C C . LEU A 1 254 ? -1.632 10.670 -6.411 1.00 67.06 254 LEU A C 1
ATOM 1950 O O . LEU A 1 254 ? -2.180 11.560 -7.051 1.00 67.06 254 LEU A O 1
ATOM 1954 N N . THR A 1 255 ? -1.740 10.607 -5.083 1.00 83.81 255 THR A N 1
ATOM 1955 C CA . THR A 1 255 ? -2.509 11.607 -4.323 1.00 83.81 255 THR A CA 1
ATOM 1956 C C . THR A 1 255 ? -1.751 12.927 -4.246 1.00 83.81 255 THR A C 1
ATOM 1958 O O . THR A 1 255 ? -2.358 13.989 -4.359 1.00 83.81 255 THR A O 1
ATOM 1961 N N . ARG A 1 256 ? -0.418 12.881 -4.110 1.00 86.06 256 ARG A N 1
ATOM 1962 C CA . ARG A 1 256 ? 0.425 14.084 -4.115 1.00 86.06 256 ARG A CA 1
ATOM 1963 C C . ARG A 1 256 ? 0.390 14.820 -5.445 1.00 86.06 256 ARG A C 1
ATOM 1965 O O . ARG A 1 256 ? 0.395 16.044 -5.436 1.00 86.06 256 ARG A O 1
ATOM 1972 N N . ALA A 1 257 ? 0.295 14.100 -6.562 1.00 80.12 257 ALA A N 1
ATOM 1973 C CA . ALA A 1 257 ? 0.137 14.711 -7.875 1.00 80.12 257 ALA A CA 1
ATOM 1974 C C . ALA A 1 257 ? -1.082 15.642 -7.928 1.00 80.12 257 ALA A C 1
ATOM 1976 O O . ALA A 1 257 ? -0.985 16.699 -8.528 1.00 80.12 257 ALA A O 1
ATOM 1977 N N . TRP A 1 258 ? -2.182 15.296 -7.250 1.00 85.19 258 TRP A N 1
ATOM 1978 C CA . TRP A 1 258 ? -3.362 16.157 -7.136 1.00 85.19 258 TRP A CA 1
ATOM 1979 C C . TRP A 1 258 ? -3.222 17.250 -6.078 1.00 85.19 258 TRP A C 1
ATOM 1981 O O . TRP A 1 258 ? -3.664 18.375 -6.299 1.00 85.19 258 TRP A O 1
ATOM 1991 N N . LEU A 1 259 ? -2.595 16.938 -4.940 1.00 87.69 259 LEU A N 1
ATOM 1992 C CA . LEU A 1 259 ? -2.378 17.915 -3.873 1.00 87.69 259 LEU A CA 1
ATOM 1993 C C . LEU A 1 259 ? -1.399 19.028 -4.270 1.00 87.69 259 LEU A C 1
ATOM 1995 O O . LEU A 1 259 ? -1.435 20.076 -3.642 1.00 87.69 259 LEU A O 1
ATOM 1999 N N . ASN A 1 260 ? -0.524 18.814 -5.253 1.00 85.06 260 ASN A N 1
ATOM 2000 C CA . ASN A 1 260 ? 0.515 19.768 -5.660 1.00 85.06 260 ASN A CA 1
ATOM 2001 C C . ASN A 1 260 ? 0.128 20.635 -6.882 1.00 85.06 260 ASN A C 1
ATOM 2003 O O . ASN A 1 260 ? 0.997 21.329 -7.420 1.00 85.06 260 ASN A O 1
ATOM 2007 N N . LEU A 1 261 ? -1.138 20.577 -7.325 1.00 79.56 261 LEU A N 1
ATOM 2008 C CA . LEU A 1 261 ? -1.719 21.402 -8.402 1.00 79.56 261 LEU A CA 1
ATOM 2009 C C . LEU A 1 261 ? -2.272 22.741 -7.891 1.00 79.56 261 LEU A C 1
ATOM 2011 O O . LEU A 1 261 ? -2.323 23.681 -8.716 1.00 79.56 261 LEU A O 1
#